Protein AF-B7FJ91-F1 (afdb_monomer)

Structure (mmCIF, N/CA/C/O backbone):
data_AF-B7FJ91-F1
#
_entry.id   AF-B7FJ91-F1
#
loop_
_atom_site.group_PDB
_atom_site.id
_atom_site.type_symbol
_atom_site.label_atom_id
_atom_site.label_alt_id
_atom_site.label_comp_id
_atom_site.label_asym_id
_atom_site.label_entity_id
_atom_site.label_seq_id
_atom_site.pdbx_PDB_ins_code
_atom_site.Cartn_x
_atom_site.Cartn_y
_atom_site.Cartn_z
_atom_site.occupancy
_atom_site.B_iso_or_equiv
_atom_site.auth_seq_id
_atom_site.auth_comp_id
_atom_site.auth_asym_id
_atom_site.auth_atom_id
_atom_site.pdbx_PDB_model_num
ATOM 1 N N . MET A 1 1 ? 46.794 -15.602 61.128 1.00 41.81 1 MET A N 1
ATOM 2 C CA . MET A 1 1 ? 45.875 -14.701 60.394 1.00 41.81 1 MET A CA 1
ATOM 3 C C . MET A 1 1 ? 44.575 -15.473 60.217 1.00 41.81 1 MET A C 1
ATOM 5 O O . MET A 1 1 ? 44.528 -16.383 59.413 1.00 41.81 1 MET A O 1
ATOM 9 N N . GLY A 1 2 ? 43.680 -15.432 61.199 1.00 47.12 2 GLY A N 1
ATOM 10 C CA . GLY A 1 2 ? 42.507 -14.558 61.160 1.00 47.12 2 GLY A CA 1
ATOM 11 C C . GLY A 1 2 ? 41.244 -15.425 61.164 1.00 47.12 2 GLY A C 1
ATOM 12 O O . GLY A 1 2 ? 40.603 -15.586 60.135 1.00 47.12 2 GLY A O 1
ATOM 13 N N . SER A 1 3 ? 40.942 -16.050 62.305 1.00 46.59 3 SER A N 1
ATOM 14 C CA . SER A 1 3 ? 39.657 -16.702 62.551 1.00 46.59 3 SER A CA 1
ATOM 15 C C . SER A 1 3 ? 38.610 -15.627 62.840 1.00 46.59 3 SER A C 1
ATOM 17 O O . SER A 1 3 ? 38.807 -14.779 63.708 1.00 46.59 3 SER A O 1
ATOM 19 N N . VAL A 1 4 ? 37.487 -15.658 62.125 1.00 43.38 4 VAL A N 1
ATOM 20 C CA . VAL A 1 4 ? 36.312 -14.852 62.469 1.00 43.38 4 VAL A CA 1
ATOM 21 C C . VAL A 1 4 ? 35.193 -15.816 62.821 1.00 43.38 4 VAL A C 1
ATOM 23 O O . VAL A 1 4 ? 34.590 -16.459 61.968 1.00 43.38 4 VAL A O 1
ATOM 26 N N . SER A 1 5 ? 34.988 -15.947 64.126 1.00 43.44 5 SER A N 1
ATOM 27 C CA . SER A 1 5 ? 33.892 -16.684 64.733 1.00 43.44 5 SER A CA 1
ATOM 28 C C . SER A 1 5 ? 32.632 -15.827 64.624 1.00 43.44 5 SER A C 1
ATOM 30 O O . SER A 1 5 ? 32.516 -14.804 65.302 1.00 43.44 5 SER A O 1
ATOM 32 N N . LEU A 1 6 ? 31.699 -16.200 63.745 1.00 44.06 6 LEU A N 1
ATOM 33 C CA . LEU A 1 6 ? 30.363 -15.613 63.755 1.00 44.06 6 LEU A CA 1
ATOM 34 C C . LEU A 1 6 ? 29.575 -16.264 64.889 1.00 44.06 6 LEU A C 1
ATOM 36 O O . LEU A 1 6 ? 29.125 -17.403 64.806 1.00 44.06 6 LEU A O 1
ATOM 40 N N . LYS A 1 7 ? 29.458 -15.513 65.981 1.00 45.38 7 LYS A N 1
ATOM 41 C CA . LYS A 1 7 ? 28.633 -15.821 67.143 1.00 45.38 7 LYS A CA 1
ATOM 42 C C . LYS A 1 7 ? 27.164 -15.743 66.717 1.00 45.38 7 LYS A C 1
ATOM 44 O O . LYS A 1 7 ? 26.584 -14.660 66.695 1.00 45.38 7 LYS A O 1
ATOM 49 N N . ILE A 1 8 ? 26.579 -16.880 66.337 1.00 47.59 8 ILE A N 1
ATOM 50 C CA . ILE A 1 8 ? 25.126 -17.021 66.206 1.00 47.59 8 ILE A CA 1
ATOM 51 C C . ILE A 1 8 ? 24.562 -16.809 67.613 1.00 47.59 8 ILE A C 1
ATOM 53 O O . ILE A 1 8 ? 24.818 -17.592 68.524 1.00 47.59 8 ILE A O 1
ATOM 57 N N . GLY A 1 9 ? 23.884 -15.682 67.810 1.00 44.25 9 GLY A N 1
ATOM 58 C CA . GLY A 1 9 ? 23.176 -15.397 69.046 1.00 44.25 9 GLY A CA 1
ATOM 59 C C . GLY A 1 9 ? 21.965 -16.312 69.17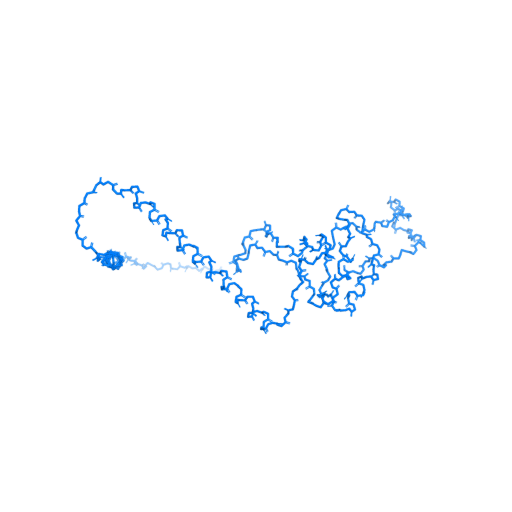2 1.00 44.25 9 GLY A C 1
ATOM 60 O O . GLY A 1 9 ? 21.097 -16.314 68.299 1.00 44.25 9 GLY A O 1
ATOM 61 N N . ASP A 1 10 ? 21.903 -17.042 70.282 1.00 54.84 10 ASP A N 1
ATOM 62 C CA . ASP A 1 10 ? 20.697 -17.682 70.796 1.00 54.84 10 ASP A CA 1
ATOM 63 C C . ASP A 1 10 ? 19.643 -16.614 71.120 1.00 54.84 10 ASP A C 1
ATOM 65 O O . ASP A 1 10 ? 19.533 -16.105 72.235 1.00 54.84 10 ASP A O 1
ATOM 69 N N . GLY A 1 11 ? 18.876 -16.238 70.101 1.00 48.31 11 GLY A N 1
ATOM 70 C CA . GLY A 1 11 ? 17.682 -15.415 70.204 1.00 48.31 11 GLY A CA 1
ATOM 71 C C . GLY A 1 11 ? 16.471 -16.260 69.850 1.00 48.31 11 GLY A C 1
ATOM 72 O O . GLY A 1 11 ? 16.105 -16.391 68.685 1.00 48.31 11 GLY A O 1
ATOM 73 N N . THR A 1 12 ? 15.842 -16.848 70.861 1.00 53.34 12 THR A N 1
ATOM 74 C CA . THR A 1 12 ? 14.577 -17.579 70.764 1.00 53.34 12 THR A CA 1
ATOM 75 C C . THR A 1 12 ? 13.432 -16.639 70.370 1.00 53.34 12 THR A C 1
ATOM 77 O O . THR A 1 12 ? 12.613 -16.230 71.190 1.00 53.34 12 THR A O 1
ATOM 80 N N . ALA A 1 13 ? 13.313 -16.315 69.083 1.00 43.50 13 ALA A N 1
ATOM 81 C CA . ALA A 1 13 ? 12.110 -15.696 68.545 1.00 43.50 13 ALA A CA 1
ATOM 82 C C . ALA A 1 13 ? 11.038 -16.779 68.343 1.00 43.50 13 ALA A C 1
ATOM 84 O O . ALA A 1 13 ? 10.858 -17.334 67.260 1.00 43.50 13 ALA A O 1
ATOM 85 N N . ARG A 1 14 ? 10.312 -17.102 69.422 1.00 48.12 14 ARG A N 1
ATOM 86 C CA . ARG A 1 14 ? 9.029 -17.809 69.323 1.00 48.12 14 ARG A CA 1
ATOM 87 C C . ARG A 1 14 ? 8.093 -16.972 68.452 1.00 48.12 14 ARG A C 1
ATOM 89 O O . ARG A 1 14 ? 7.525 -15.988 68.923 1.00 48.12 14 ARG A O 1
ATOM 96 N N . PHE A 1 15 ? 7.875 -17.396 67.212 1.00 43.41 15 PHE A N 1
ATOM 97 C CA . PHE A 1 15 ? 6.746 -16.926 66.419 1.00 43.41 15 PHE A CA 1
ATOM 98 C C . PHE A 1 15 ? 5.452 -17.356 67.119 1.00 43.41 15 PHE A C 1
ATOM 100 O O . PHE A 1 15 ? 5.011 -18.502 67.026 1.00 43.41 15 PHE A O 1
ATOM 107 N N . LYS A 1 16 ? 4.839 -16.432 67.868 1.00 49.59 16 LYS A N 1
ATOM 108 C CA . LYS A 1 16 ? 3.452 -16.583 68.306 1.00 49.59 16 LYS A CA 1
ATOM 109 C C . LYS A 1 16 ? 2.576 -16.597 67.054 1.00 49.59 16 LYS A C 1
ATOM 111 O O . LYS A 1 16 ? 2.566 -15.641 66.285 1.00 49.59 16 LYS A O 1
A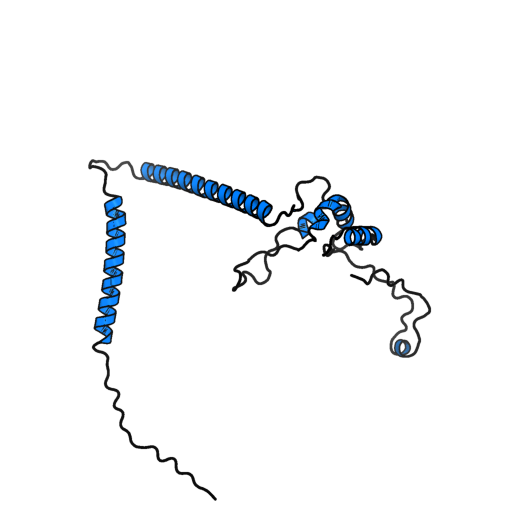TOM 116 N N . ARG A 1 17 ? 1.834 -17.690 66.868 1.00 50.25 17 ARG A N 1
ATOM 117 C CA . ARG A 1 17 ? 0.764 -17.831 65.873 1.00 50.25 17 ARG A CA 1
ATOM 118 C C . ARG A 1 17 ? -0.248 -16.694 66.058 1.00 50.25 17 ARG A C 1
ATOM 120 O O . ARG A 1 17 ? -1.093 -16.749 66.946 1.00 50.25 17 ARG A O 1
ATOM 127 N N . ALA A 1 18 ? -0.187 -15.675 65.210 1.00 51.59 18 ALA A N 1
ATOM 128 C CA . ALA A 1 18 ? -1.248 -14.684 65.069 1.00 51.59 18 ALA A CA 1
ATOM 129 C C . ALA A 1 18 ? -2.318 -15.217 64.098 1.00 51.59 18 ALA A C 1
ATOM 131 O O . ALA A 1 18 ? -2.542 -14.656 63.034 1.00 51.59 18 ALA A O 1
ATOM 132 N N . THR A 1 19 ? -2.953 -16.349 64.418 1.00 55.03 19 THR A N 1
ATOM 133 C CA . THR A 1 19 ? -3.933 -16.997 63.518 1.00 55.03 19 THR A CA 1
ATOM 134 C C . THR A 1 19 ? -5.382 -16.862 63.975 1.00 55.03 19 THR A C 1
ATOM 136 O O . THR A 1 19 ? -6.250 -17.505 63.401 1.00 55.03 19 THR A O 1
ATOM 139 N N . LEU A 1 20 ? -5.672 -16.028 64.980 1.00 52.62 20 LEU A N 1
ATOM 140 C CA . LEU A 1 20 ? -7.044 -15.852 65.481 1.00 52.62 20 LEU A CA 1
ATOM 141 C C . LEU A 1 20 ? -7.693 -14.511 65.103 1.00 52.62 20 LEU A C 1
ATOM 143 O O . LEU A 1 20 ? -8.909 -14.403 65.178 1.00 52.62 20 LEU A O 1
ATOM 147 N N . CYS A 1 21 ? -6.925 -13.520 64.630 1.00 53.31 21 CYS A N 1
ATOM 148 C CA . CYS A 1 21 ? -7.488 -12.249 64.141 1.00 53.31 21 CYS A CA 1
ATOM 149 C C . CYS A 1 21 ? -7.638 -12.213 62.604 1.00 53.31 21 CYS A C 1
ATOM 151 O O . CYS A 1 21 ? -8.472 -11.493 62.070 1.00 53.31 21 CYS A O 1
ATOM 153 N N . SER A 1 22 ? -6.876 -13.041 61.876 1.00 57.81 22 SER A N 1
ATOM 154 C CA . SER A 1 22 ? -6.932 -13.104 60.405 1.00 57.81 22 SER A CA 1
ATOM 155 C C . SER A 1 22 ? -8.190 -13.812 59.881 1.00 57.81 22 SER A C 1
ATOM 157 O O . SER A 1 22 ? -8.722 -13.423 58.844 1.00 57.81 22 SER A O 1
ATOM 159 N N . SER A 1 23 ? -8.719 -14.802 60.611 1.00 63.91 23 SER A N 1
ATOM 160 C CA . SER A 1 23 ? -9.947 -15.503 60.213 1.00 63.91 23 SER A CA 1
ATOM 161 C C . SER A 1 23 ? -11.179 -14.604 60.311 1.00 63.91 23 SER A C 1
ATOM 163 O O . SER A 1 23 ? -11.986 -14.598 59.390 1.00 63.91 23 SER A O 1
ATOM 165 N N . ALA A 1 24 ? -11.300 -13.801 61.372 1.00 74.31 24 ALA A N 1
ATOM 166 C CA . ALA A 1 24 ? -12.418 -12.876 61.554 1.00 74.31 24 ALA A CA 1
ATOM 167 C C . ALA A 1 24 ? -12.463 -11.807 60.450 1.00 74.31 24 ALA A C 1
ATOM 169 O O . ALA A 1 24 ? -13.530 -11.526 59.909 1.00 74.31 24 ALA A O 1
ATOM 170 N N . VAL A 1 25 ? -11.303 -11.271 60.057 1.00 80.44 25 VAL A N 1
ATOM 171 C CA . VAL A 1 25 ? -11.199 -10.306 58.950 1.00 80.44 25 VAL A CA 1
ATOM 172 C C . VAL A 1 25 ? -11.550 -10.960 57.610 1.00 80.44 25 VAL A C 1
ATOM 174 O O . VAL A 1 25 ? -12.289 -10.374 56.822 1.00 80.44 25 VAL A O 1
ATOM 177 N N . ASN A 1 26 ? -11.105 -12.196 57.367 1.00 74.94 26 ASN A N 1
ATOM 178 C CA . ASN A 1 26 ? -11.468 -12.936 56.155 1.00 74.94 26 ASN A CA 1
ATOM 179 C C . ASN A 1 26 ? -12.967 -13.277 56.102 1.00 74.94 26 ASN A C 1
ATOM 181 O O . ASN A 1 26 ? -13.578 -13.170 55.042 1.00 74.94 26 ASN A O 1
ATOM 185 N N . ILE A 1 27 ? -13.580 -13.638 57.233 1.00 87.06 27 ILE A N 1
ATOM 186 C CA . ILE A 1 27 ? -15.026 -13.893 57.330 1.00 87.06 27 ILE A CA 1
ATOM 187 C C . ILE A 1 27 ? -15.814 -12.605 57.069 1.00 87.06 27 ILE A C 1
ATOM 189 O O . ILE A 1 27 ? -16.794 -12.633 56.328 1.00 87.06 27 ILE A O 1
ATOM 193 N N . LEU A 1 28 ? -15.367 -11.472 57.618 1.00 87.06 28 LEU A N 1
ATOM 194 C CA . LEU A 1 28 ? -15.988 -10.168 57.387 1.00 87.06 28 LEU A CA 1
ATOM 195 C C . LEU A 1 28 ? -15.894 -9.767 55.910 1.00 87.06 28 LEU A C 1
ATOM 197 O O . LEU A 1 28 ? -16.886 -9.340 55.328 1.00 87.06 28 LEU A O 1
ATOM 201 N N . MET A 1 29 ? -14.742 -9.992 55.273 1.00 89.19 29 MET A N 1
ATOM 202 C CA . MET A 1 29 ? -14.558 -9.737 53.844 1.00 89.19 29 MET A CA 1
ATOM 203 C C . MET A 1 29 ? -15.501 -10.593 52.982 1.00 89.19 29 MET A C 1
ATOM 205 O O . MET A 1 29 ? -16.181 -10.058 52.106 1.00 89.19 29 MET A O 1
ATOM 209 N N . ILE A 1 30 ? -15.622 -11.892 53.273 1.00 91.00 30 ILE A N 1
ATOM 210 C CA . ILE A 1 30 ? -16.562 -12.788 52.580 1.00 91.00 30 ILE A CA 1
ATOM 211 C C . ILE A 1 30 ? -18.011 -12.334 52.800 1.00 91.00 30 ILE A C 1
ATOM 213 O O . ILE A 1 30 ? -18.787 -12.283 51.848 1.00 91.00 30 ILE A O 1
ATOM 217 N N . PHE A 1 31 ? -18.380 -11.948 54.022 1.00 94.31 31 PHE A N 1
ATOM 218 C CA . PHE A 1 31 ? -19.723 -11.461 54.331 1.00 94.31 31 PHE A CA 1
ATOM 219 C C . PHE A 1 31 ? -20.051 -10.163 53.577 1.00 94.31 31 PHE A C 1
ATOM 221 O O . PHE A 1 31 ? -21.148 -10.032 53.035 1.00 94.31 31 PHE A O 1
ATOM 228 N N . CYS A 1 32 ? -19.101 -9.233 53.452 1.00 91.38 32 CYS A N 1
ATOM 229 C CA . CYS A 1 32 ? -19.266 -8.021 52.645 1.00 91.38 32 CYS A CA 1
ATOM 230 C C . CYS A 1 32 ? -19.471 -8.341 51.157 1.00 91.38 32 CYS A C 1
ATOM 232 O O . CYS A 1 32 ? -20.343 -7.754 50.519 1.00 91.38 32 CYS A O 1
ATOM 234 N N . VAL A 1 33 ? -18.721 -9.297 50.600 1.00 94.00 33 VAL A N 1
ATOM 235 C CA . VAL A 1 33 ? -18.888 -9.725 49.199 1.00 94.00 33 VAL A CA 1
ATOM 236 C C . VAL A 1 33 ? -20.241 -10.406 48.984 1.00 94.00 33 VAL A C 1
ATOM 238 O O . VAL A 1 33 ? -20.937 -10.104 48.018 1.00 94.00 33 VAL A O 1
ATOM 241 N N . ILE A 1 34 ? -20.659 -11.285 49.898 1.00 94.75 34 ILE A N 1
ATOM 242 C CA . ILE A 1 34 ? -21.955 -11.968 49.804 1.00 94.75 34 ILE A CA 1
ATOM 243 C C . ILE A 1 34 ? -23.096 -10.961 49.908 1.00 94.75 34 ILE A C 1
ATOM 245 O O . ILE A 1 34 ? -23.998 -10.994 49.081 1.00 94.75 34 ILE A O 1
ATOM 249 N N . THR A 1 35 ? -23.056 -10.046 50.877 1.00 93.62 35 THR A N 1
ATOM 250 C CA . THR A 1 35 ? -24.123 -9.051 51.080 1.00 93.62 35 THR A CA 1
ATOM 251 C C . THR A 1 35 ? -24.219 -8.047 49.935 1.00 93.62 35 THR A C 1
ATOM 253 O O . THR A 1 35 ? -25.328 -7.740 49.507 1.00 93.62 35 THR A O 1
ATOM 256 N N . THR A 1 36 ? -23.097 -7.587 49.375 1.00 94.00 36 THR A N 1
ATOM 257 C CA . THR A 1 36 ? -23.102 -6.721 48.181 1.00 94.00 36 THR A CA 1
ATOM 258 C C . THR A 1 36 ? -23.621 -7.447 46.940 1.00 94.00 36 THR A C 1
ATOM 260 O O . THR A 1 36 ? -24.403 -6.870 46.187 1.00 94.00 36 THR A O 1
ATOM 263 N N . ASN A 1 37 ? -23.272 -8.722 46.751 1.00 90.12 37 ASN A N 1
ATOM 264 C CA . ASN A 1 37 ? -23.791 -9.533 45.648 1.00 90.12 37 ASN A CA 1
ATOM 265 C C . ASN A 1 37 ? -25.294 -9.837 45.817 1.00 90.12 37 ASN A C 1
ATOM 267 O O . ASN A 1 37 ? -26.064 -9.664 44.877 1.00 90.12 37 ASN A O 1
ATOM 271 N N . LEU A 1 38 ? -25.742 -10.177 47.033 1.00 92.56 38 LEU A N 1
ATOM 272 C CA . LEU A 1 38 ? -27.163 -10.367 47.354 1.00 92.56 38 LEU A CA 1
ATOM 273 C C . LEU A 1 38 ? -27.965 -9.080 47.166 1.00 92.56 38 LEU A C 1
ATOM 275 O O . LEU A 1 38 ? -29.080 -9.132 46.660 1.00 92.56 38 LEU A O 1
ATOM 279 N N . PHE A 1 39 ? -27.404 -7.932 47.546 1.00 91.06 39 PHE A N 1
ATOM 280 C CA . PHE A 1 39 ? -28.035 -6.633 47.337 1.00 91.06 39 PHE A CA 1
ATOM 281 C C . PHE A 1 39 ? -28.126 -6.284 45.849 1.00 91.06 39 PHE A C 1
ATOM 283 O O . PHE A 1 39 ? -29.171 -5.822 45.402 1.00 91.06 39 PHE A O 1
ATOM 290 N N . ALA A 1 40 ? -27.084 -6.566 45.061 1.00 87.75 40 ALA A N 1
ATOM 291 C CA . ALA A 1 40 ? -27.129 -6.416 43.610 1.00 87.75 40 ALA A CA 1
ATOM 292 C C . ALA A 1 40 ? -28.204 -7.326 42.993 1.00 87.75 40 ALA A C 1
ATOM 294 O O . ALA A 1 40 ? -29.046 -6.856 42.233 1.00 87.75 40 ALA A O 1
ATOM 295 N N . LEU A 1 41 ? -28.244 -8.605 43.379 1.00 81.62 41 LEU A N 1
ATOM 296 C CA . LEU A 1 41 ? -29.262 -9.558 42.933 1.00 81.62 41 LEU A CA 1
ATOM 297 C C . LEU A 1 41 ? -30.671 -9.107 43.350 1.00 81.62 41 LEU A C 1
ATOM 299 O O . LEU A 1 41 ? -31.593 -9.165 42.537 1.00 81.62 41 LEU A O 1
ATOM 303 N N . TYR A 1 42 ? -30.834 -8.577 44.567 1.00 86.50 42 TYR A N 1
ATOM 304 C CA . TYR A 1 42 ? -32.090 -7.989 45.027 1.00 86.50 42 TYR A CA 1
ATOM 305 C C . TYR A 1 42 ? -32.474 -6.749 44.213 1.00 86.50 42 TYR A C 1
ATOM 307 O O . TYR A 1 42 ? -33.628 -6.612 43.827 1.00 86.50 42 TYR A O 1
ATOM 315 N N . ALA A 1 43 ? -31.539 -5.858 43.889 1.00 79.19 43 ALA A N 1
ATOM 316 C CA . ALA A 1 43 ? -31.803 -4.687 43.054 1.00 79.19 43 ALA A CA 1
ATOM 317 C C . ALA A 1 43 ? -32.217 -5.088 41.625 1.00 79.19 43 ALA A C 1
ATOM 319 O O . ALA A 1 43 ? -33.180 -4.543 41.088 1.00 79.19 43 ALA A O 1
ATOM 320 N N . PHE A 1 44 ? -31.566 -6.094 41.032 1.00 73.88 44 PHE A N 1
ATOM 321 C CA . PHE A 1 44 ? -31.925 -6.604 39.706 1.00 73.88 44 PHE A CA 1
ATOM 322 C C . PHE A 1 44 ? -33.259 -7.369 39.698 1.00 73.88 44 PHE A C 1
ATOM 324 O O . PHE A 1 44 ? -34.042 -7.214 38.763 1.00 73.88 44 PHE A O 1
ATOM 331 N N . THR A 1 45 ? -33.568 -8.141 40.745 1.00 70.00 45 THR A N 1
ATOM 332 C CA . THR A 1 45 ? -34.829 -8.904 40.833 1.00 70.00 45 THR A CA 1
ATOM 333 C C . THR A 1 45 ? -36.018 -8.039 41.276 1.00 70.00 45 THR A C 1
ATOM 335 O O . THR A 1 45 ? -37.120 -8.182 40.754 1.00 70.00 45 THR A O 1
ATOM 338 N N . SER A 1 46 ? -35.810 -7.060 42.165 1.00 59.50 46 SER A N 1
ATOM 339 C CA . SER A 1 46 ? -36.855 -6.112 42.585 1.00 59.50 46 SER A CA 1
ATOM 340 C C . SER A 1 46 ? -37.199 -5.108 41.484 1.00 59.50 46 SER A C 1
ATOM 342 O O . SER A 1 46 ? -38.364 -4.741 41.353 1.00 59.50 46 SER A O 1
ATOM 344 N N . SER A 1 47 ? -36.236 -4.754 40.624 1.00 50.91 47 SER A N 1
ATOM 345 C CA . SER A 1 47 ? -36.501 -4.008 39.386 1.00 50.91 47 SER A CA 1
ATOM 346 C C . SER A 1 47 ? -37.266 -4.850 38.346 1.00 50.91 47 SER A C 1
ATOM 348 O O . SER A 1 47 ? -38.002 -4.307 37.526 1.00 50.91 47 SER A O 1
ATOM 350 N N . SER A 1 48 ? -37.175 -6.186 38.419 1.00 48.50 48 SER A N 1
ATOM 351 C CA . SER A 1 48 ? -37.961 -7.118 37.593 1.00 48.50 48 SER A CA 1
ATOM 352 C C . SER A 1 48 ? -39.370 -7.391 38.155 1.00 48.50 48 SER A C 1
ATOM 354 O O . SER A 1 48 ? -40.275 -7.758 37.408 1.00 48.50 48 SER A O 1
ATOM 356 N N . SER A 1 49 ? -39.612 -7.138 39.447 1.00 42.25 49 SER A N 1
ATOM 357 C CA . SER A 1 49 ? -40.897 -7.386 40.117 1.00 42.25 49 SER A CA 1
ATOM 358 C C . SER A 1 49 ? -41.825 -6.163 40.130 1.00 42.25 49 SER A C 1
ATOM 360 O O . SER A 1 49 ? -42.348 -5.748 41.165 1.00 42.25 49 SER A O 1
ATOM 362 N N . LYS A 1 50 ? -42.107 -5.616 38.950 1.00 48.75 50 LYS A N 1
ATOM 363 C CA . LYS A 1 50 ? -43.395 -4.972 38.677 1.00 48.75 50 LYS A CA 1
ATOM 364 C C . LYS A 1 50 ? -43.963 -5.656 37.448 1.00 48.75 50 LYS A C 1
ATOM 366 O O . LYS A 1 50 ? -43.601 -5.291 36.341 1.00 48.75 50 LYS A O 1
ATOM 371 N N . ASN A 1 51 ? -44.786 -6.683 37.665 1.00 43.03 51 ASN A N 1
ATOM 372 C CA . ASN A 1 51 ? -46.083 -6.842 37.004 1.00 43.03 51 ASN A CA 1
ATOM 373 C C . ASN A 1 51 ? -46.847 -8.042 37.585 1.00 43.03 51 ASN A C 1
ATOM 375 O O . ASN A 1 51 ? -46.449 -9.193 37.453 1.00 43.03 51 ASN A O 1
ATOM 379 N N . HIS A 1 52 ? -47.926 -7.678 38.277 1.00 42.09 52 HIS A N 1
ATOM 380 C CA . HIS A 1 52 ? -49.221 -8.335 38.440 1.00 42.09 52 HIS A CA 1
ATOM 381 C C . HIS A 1 52 ? -49.351 -9.850 38.166 1.00 42.09 52 HIS A C 1
ATOM 383 O O . HIS A 1 52 ? -49.080 -10.366 37.086 1.00 42.09 52 HIS A O 1
ATOM 389 N N . THR A 1 53 ? -49.920 -10.529 39.159 1.00 38.75 53 THR A N 1
ATOM 390 C CA . THR A 1 53 ? -50.461 -11.893 39.145 1.00 38.75 53 THR A CA 1
ATOM 391 C C . THR A 1 53 ? -51.450 -12.146 37.993 1.00 38.75 53 THR A C 1
ATOM 393 O O . THR A 1 53 ? -52.352 -11.337 37.782 1.00 38.75 53 THR A O 1
ATOM 396 N N . THR A 1 54 ? -51.328 -13.276 37.270 1.00 33.84 54 THR A N 1
ATOM 397 C CA . THR A 1 54 ? -52.296 -14.415 37.203 1.00 33.84 54 THR A CA 1
ATOM 398 C C . THR A 1 54 ? -52.067 -15.384 36.006 1.00 33.84 54 THR A C 1
ATOM 400 O O . THR A 1 54 ? -52.083 -14.985 34.851 1.00 33.84 54 THR A O 1
ATOM 403 N N . THR A 1 55 ? -51.852 -16.665 36.366 1.00 38.34 55 THR A N 1
ATOM 404 C CA . THR A 1 55 ? -52.256 -17.975 35.767 1.00 38.34 55 THR A CA 1
ATOM 405 C C . THR A 1 55 ? -51.878 -18.476 34.341 1.00 38.34 55 THR A C 1
ATOM 407 O O . THR A 1 55 ? -52.033 -17.815 33.324 1.00 38.34 55 THR A O 1
ATOM 410 N N . ASN A 1 56 ? -51.529 -19.784 34.324 1.00 34.09 56 ASN A N 1
ATOM 411 C CA . ASN A 1 56 ? -51.609 -20.826 33.268 1.00 34.09 56 ASN A CA 1
ATOM 412 C C . ASN A 1 56 ? -50.464 -21.070 32.241 1.00 34.09 56 ASN A C 1
ATOM 414 O O . ASN A 1 56 ? -50.485 -20.644 31.090 1.00 34.09 56 ASN A O 1
ATOM 418 N N . THR A 1 57 ?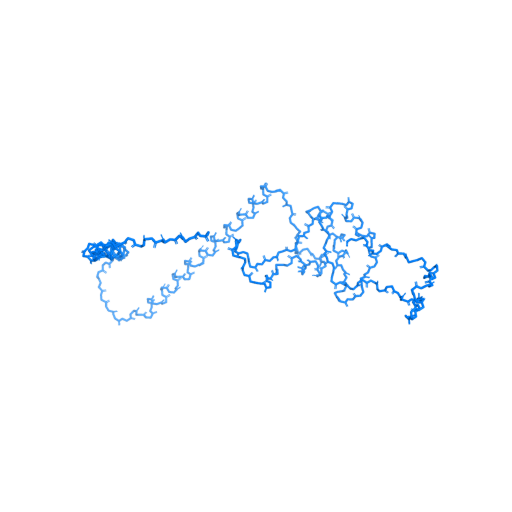 -49.473 -21.858 32.685 1.00 42.09 57 THR A N 1
ATOM 419 C CA . THR A 1 57 ? -48.957 -23.159 32.160 1.00 42.09 57 THR A CA 1
ATOM 420 C C . THR A 1 57 ? -49.076 -23.614 30.684 1.00 42.09 57 THR A C 1
ATOM 422 O O . THR A 1 57 ? -48.980 -24.809 30.447 1.00 42.09 57 THR A O 1
ATOM 425 N N . ASN A 1 58 ? -49.135 -22.737 29.672 1.00 42.88 58 ASN A N 1
ATOM 426 C CA . ASN A 1 58 ? -48.874 -23.119 28.256 1.00 42.88 58 ASN A CA 1
ATOM 427 C C . ASN A 1 58 ? -47.847 -22.211 27.528 1.00 42.88 58 ASN A C 1
ATOM 429 O O . ASN A 1 58 ? -47.659 -22.308 26.318 1.00 42.88 58 ASN A O 1
ATOM 433 N N . ASN A 1 59 ? -47.145 -21.334 28.256 1.00 43.69 59 ASN A N 1
ATOM 434 C CA . ASN A 1 59 ? -46.409 -20.194 27.683 1.00 43.69 59 ASN A CA 1
ATOM 435 C C . ASN A 1 59 ? -44.873 -20.338 27.601 1.00 43.69 59 ASN A C 1
ATOM 437 O O . ASN A 1 59 ? -44.190 -19.354 27.316 1.00 43.69 59 ASN A O 1
ATOM 441 N N . SER A 1 60 ? -44.281 -21.513 27.843 1.00 45.97 60 SER A N 1
ATOM 442 C CA . SER A 1 60 ? -42.809 -21.645 27.866 1.00 45.97 60 SER A CA 1
ATOM 443 C C . SER A 1 60 ? -42.157 -21.443 26.488 1.00 45.97 60 SER A C 1
ATOM 445 O O . SER A 1 60 ? -41.165 -20.723 26.389 1.00 45.97 60 SER A O 1
ATOM 447 N N . ASN A 1 61 ? -42.748 -21.972 25.409 1.00 41.94 61 ASN A N 1
ATOM 448 C CA . ASN A 1 61 ? -42.208 -21.811 24.047 1.00 41.94 61 ASN A CA 1
ATOM 449 C C . ASN A 1 61 ? -42.424 -20.405 23.458 1.00 41.94 61 ASN A C 1
ATOM 451 O O . ASN A 1 61 ? -41.587 -19.912 22.704 1.00 41.94 61 ASN A O 1
ATOM 455 N N . LEU A 1 62 ? -43.515 -19.727 23.825 1.00 46.41 62 LEU A N 1
ATOM 456 C CA . LEU A 1 62 ? -43.841 -18.392 23.308 1.00 46.41 62 LEU A CA 1
ATOM 457 C C . LEU A 1 62 ? -43.052 -17.289 24.032 1.00 46.41 62 LEU A C 1
ATOM 459 O O . LEU A 1 62 ? -42.666 -16.296 23.415 1.00 46.41 62 LEU A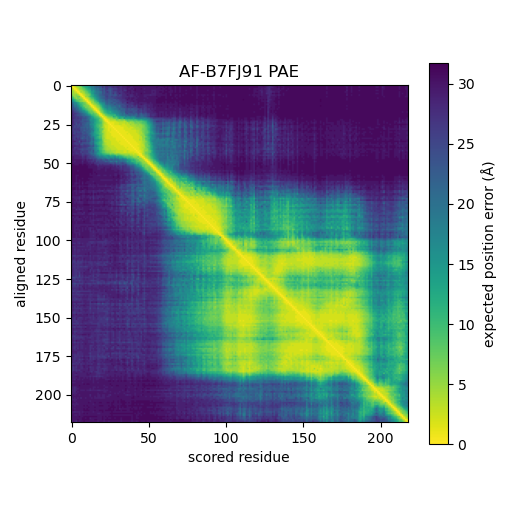 O 1
ATOM 463 N N . ASN A 1 63 ? -42.737 -17.499 25.315 1.00 48.12 63 ASN A N 1
ATOM 464 C CA . ASN A 1 63 ? -41.825 -16.636 26.065 1.00 48.12 63 ASN A CA 1
ATOM 465 C C . ASN A 1 63 ? -40.376 -16.784 25.590 1.00 48.12 63 ASN A C 1
ATOM 467 O O . ASN A 1 63 ? -39.698 -15.775 25.453 1.00 48.12 63 ASN A O 1
ATOM 471 N N . LEU A 1 64 ? -39.911 -17.994 25.253 1.00 49.19 64 LEU A N 1
ATOM 472 C CA . LEU A 1 64 ? -38.583 -18.176 24.656 1.00 49.19 64 LEU A CA 1
ATOM 473 C C . LEU A 1 64 ? -3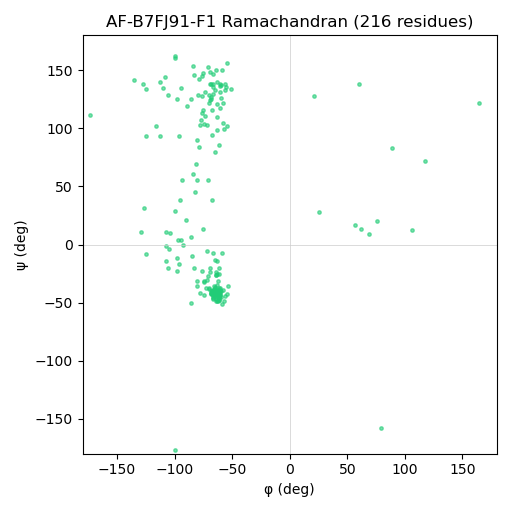8.469 -17.438 23.310 1.00 49.19 64 LEU A C 1
ATOM 475 O O . LEU A 1 64 ? -37.509 -16.704 23.104 1.00 49.19 64 LEU A O 1
ATOM 479 N N . HIS A 1 65 ? -39.472 -17.551 22.432 1.00 45.03 65 HIS A N 1
ATOM 480 C CA . HIS A 1 65 ? -39.500 -16.834 21.151 1.00 45.03 65 HIS A CA 1
ATOM 481 C C . HIS A 1 65 ? -39.586 -15.309 21.298 1.00 45.03 65 HIS A C 1
ATOM 483 O O . HIS A 1 65 ? -38.908 -14.601 20.557 1.00 45.03 65 HIS A O 1
ATOM 489 N N . LYS A 1 66 ? -40.362 -14.792 22.262 1.00 53.97 66 LYS A N 1
ATOM 490 C CA . LYS A 1 66 ? -40.392 -13.353 22.585 1.00 53.97 66 LYS A CA 1
ATOM 491 C C . LYS A 1 66 ? -39.069 -12.861 23.157 1.00 53.97 66 LYS A C 1
ATOM 493 O O . LYS A 1 66 ? -38.618 -11.775 22.814 1.00 53.97 66 LYS A O 1
ATOM 498 N N . ASN A 1 67 ? -38.428 -13.662 24.001 1.00 55.66 67 ASN A N 1
ATOM 499 C CA . ASN A 1 67 ? -37.127 -13.327 24.564 1.00 55.66 67 ASN A CA 1
ATOM 500 C C . ASN A 1 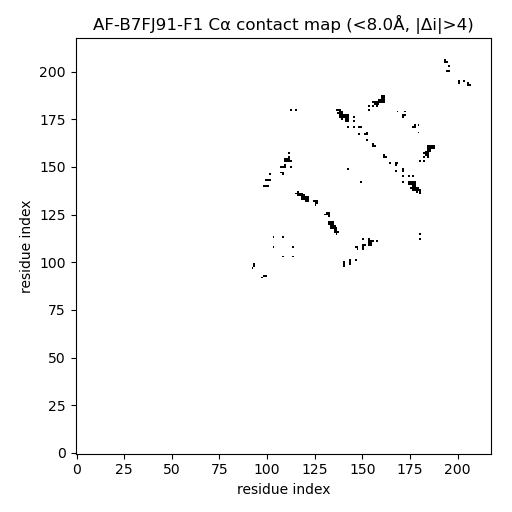67 ? -36.051 -13.336 23.471 1.00 55.66 67 ASN A C 1
ATOM 502 O O . ASN A 1 67 ? -35.235 -12.428 23.422 1.00 55.66 67 ASN A O 1
ATOM 506 N N . ILE A 1 68 ? -36.092 -14.296 22.541 1.00 60.28 68 ILE A N 1
ATOM 507 C CA . ILE A 1 68 ? -35.198 -14.337 21.377 1.00 60.28 68 ILE A CA 1
ATOM 508 C C . ILE A 1 68 ? -35.472 -13.162 20.427 1.00 60.28 68 ILE A C 1
ATOM 510 O O . ILE A 1 68 ? -34.520 -12.560 19.934 1.00 60.28 68 ILE A O 1
ATOM 514 N N . SER A 1 69 ? -36.736 -12.783 20.194 1.00 67.44 69 SER A N 1
ATOM 515 C CA . SER A 1 69 ? -37.063 -11.635 19.337 1.00 67.44 69 SER A CA 1
ATOM 516 C C . SER A 1 69 ? -36.621 -10.309 19.960 1.00 67.44 69 SER A C 1
ATOM 518 O O . SER A 1 69 ? -36.053 -9.478 19.260 1.00 67.44 69 SER A O 1
ATOM 520 N N . LEU A 1 70 ? -36.800 -10.136 21.274 1.00 68.56 70 LEU A N 1
ATOM 521 C CA . LEU A 1 70 ? -36.344 -8.955 22.016 1.00 68.56 70 LEU A CA 1
ATOM 522 C C . LEU A 1 70 ? -34.815 -8.879 22.104 1.00 68.56 70 LEU A C 1
ATOM 524 O O . LEU A 1 70 ? -34.244 -7.805 21.938 1.00 68.56 70 LEU A O 1
ATOM 528 N N . VAL A 1 71 ? -34.136 -10.012 22.313 1.00 76.12 71 VAL A N 1
ATOM 529 C CA . VAL A 1 71 ? -32.667 -10.077 22.287 1.00 76.12 71 VAL A CA 1
ATOM 530 C C . VAL A 1 71 ? -32.144 -9.757 20.886 1.00 76.12 71 VAL A C 1
ATOM 532 O O . VAL A 1 71 ? -31.206 -8.978 20.755 1.00 76.12 71 VAL A O 1
ATOM 535 N N . SER A 1 72 ? -32.767 -10.284 19.829 1.00 76.88 72 SER A N 1
ATOM 536 C CA . SER A 1 72 ? -32.410 -9.955 18.443 1.00 76.88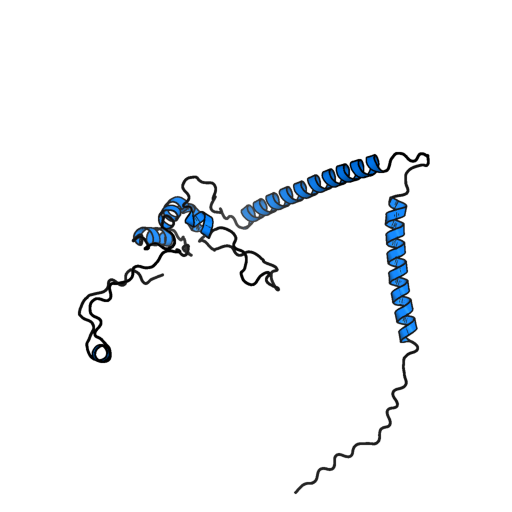 72 SER A CA 1
ATOM 537 C C . SER A 1 72 ? -32.599 -8.466 18.137 1.00 76.88 72 SER A C 1
ATOM 539 O O . SER A 1 72 ? -31.759 -7.862 17.469 1.00 76.88 72 SER A O 1
ATOM 541 N N . GLU A 1 73 ? -33.679 -7.861 18.629 1.00 82.44 73 GLU A N 1
ATOM 542 C CA . GLU A 1 73 ? -33.954 -6.433 18.464 1.00 82.44 73 GLU A CA 1
ATOM 543 C C . GLU A 1 73 ? -32.896 -5.582 19.177 1.00 82.44 73 GLU A C 1
ATOM 545 O O . GLU A 1 73 ? -32.276 -4.717 18.555 1.00 82.44 73 GLU A O 1
ATOM 550 N N . GLN A 1 74 ? -32.588 -5.894 20.437 1.00 82.88 74 GLN A N 1
ATOM 551 C CA . GLN A 1 74 ? -31.547 -5.201 21.196 1.00 82.88 74 GLN A CA 1
ATOM 552 C C . GLN A 1 74 ? -30.158 -5.355 20.566 1.00 82.88 74 GLN A C 1
ATOM 554 O O . GLN A 1 74 ? -29.431 -4.371 20.448 1.00 82.88 74 GLN A O 1
ATOM 559 N N . VAL A 1 75 ? -29.794 -6.552 20.099 1.00 90.06 75 VAL A N 1
ATOM 560 C CA . VAL A 1 75 ? -28.518 -6.781 19.402 1.00 90.06 75 VAL A CA 1
ATOM 561 C C . VAL A 1 75 ? -28.448 -5.970 18.107 1.00 90.06 75 VAL A C 1
ATOM 563 O O . VAL A 1 75 ? -27.405 -5.388 17.816 1.00 90.06 75 VAL A O 1
ATOM 566 N N . SER A 1 76 ? -29.547 -5.856 17.354 1.00 85.00 76 SER A N 1
ATOM 567 C CA . SER A 1 76 ? -29.580 -5.039 16.133 1.00 85.00 76 SER A CA 1
ATOM 568 C C . SER A 1 76 ? -29.392 -3.542 16.414 1.00 85.00 76 SER A C 1
ATOM 570 O O . SER A 1 76 ? -28.680 -2.861 15.674 1.00 85.00 76 SER A O 1
ATOM 572 N N . LEU A 1 77 ? -29.957 -3.039 17.518 1.00 88.25 77 LEU A N 1
ATOM 573 C CA . LEU A 1 77 ? -29.767 -1.660 17.969 1.00 88.25 77 LEU A CA 1
ATOM 574 C C . LEU A 1 77 ? -28.327 -1.415 18.426 1.00 88.25 77 LEU A C 1
ATOM 576 O O . LEU A 1 77 ? -27.738 -0.407 18.048 1.00 88.25 77 LEU A O 1
ATOM 580 N N . ILE A 1 78 ? -27.736 -2.358 19.163 1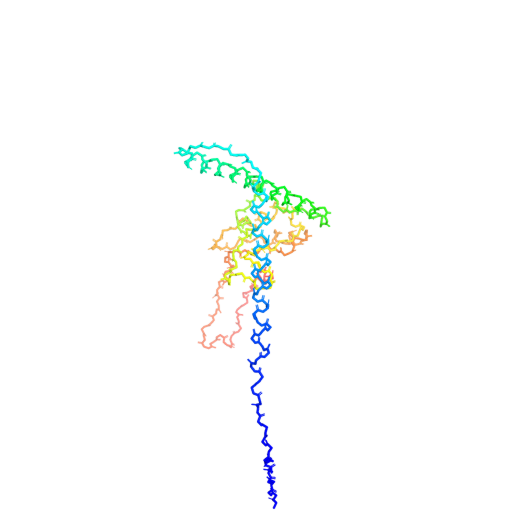.00 91.81 78 ILE A N 1
ATOM 581 C CA . ILE A 1 78 ? -26.333 -2.287 19.585 1.00 91.81 78 ILE A CA 1
ATOM 582 C C . ILE A 1 78 ? -25.408 -2.272 18.365 1.00 91.81 78 ILE A C 1
ATOM 584 O O . ILE A 1 78 ? -24.537 -1.413 18.270 1.00 91.81 78 ILE A O 1
ATOM 588 N N . LEU A 1 79 ? -25.609 -3.174 17.401 1.00 86.81 79 LEU A N 1
ATOM 589 C CA . LEU A 1 79 ? -24.811 -3.211 16.172 1.00 86.81 79 LEU A CA 1
ATOM 590 C C . LEU A 1 79 ? -24.940 -1.914 15.367 1.00 86.81 79 LEU A C 1
ATOM 592 O O . LEU A 1 79 ? -23.944 -1.416 14.846 1.00 86.81 79 LEU A O 1
ATOM 596 N N . ARG A 1 80 ? -26.145 -1.341 15.299 1.00 92.38 80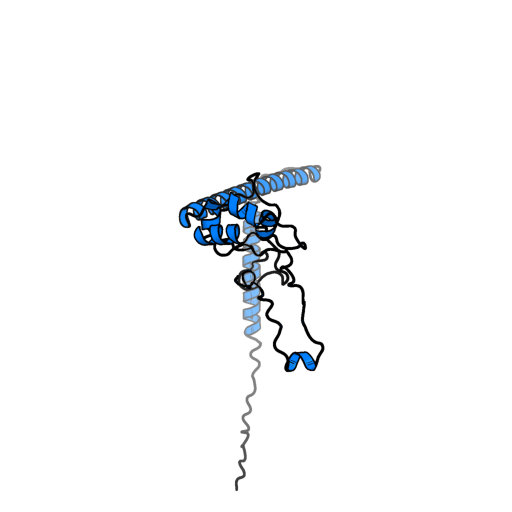 ARG A N 1
ATOM 597 C CA . ARG A 1 80 ? -26.385 -0.055 14.640 1.00 92.38 80 ARG A CA 1
ATOM 598 C C . ARG A 1 80 ? -25.669 1.092 15.350 1.00 92.38 80 ARG A C 1
ATOM 600 O O . ARG A 1 80 ? -25.051 1.912 14.680 1.00 92.38 80 ARG A O 1
ATOM 607 N N . GLU A 1 81 ? -25.726 1.149 16.676 1.00 93.38 81 GLU A N 1
ATOM 608 C CA . GLU A 1 81 ? -25.036 2.175 17.465 1.00 93.38 81 GLU A CA 1
ATOM 609 C C . GLU A 1 81 ? -23.510 2.049 17.344 1.00 93.38 81 GLU A C 1
ATOM 611 O O . GLU A 1 81 ? -22.804 3.053 17.241 1.00 93.38 81 GLU A O 1
ATOM 616 N N . ILE A 1 82 ? -22.996 0.815 17.277 1.00 93.56 82 ILE A N 1
ATOM 617 C CA . ILE A 1 82 ? -21.582 0.539 17.007 1.00 93.56 82 ILE A CA 1
ATOM 618 C C . ILE A 1 82 ? -21.202 1.041 15.611 1.00 93.56 82 ILE A C 1
ATOM 620 O O . ILE A 1 82 ? -20.212 1.757 15.489 1.00 93.56 82 ILE A O 1
ATOM 624 N N . ASP A 1 83 ? -21.976 0.722 14.570 1.00 91.25 83 ASP A N 1
ATOM 625 C CA . ASP A 1 83 ? -21.705 1.184 13.200 1.00 91.25 83 ASP A CA 1
ATOM 626 C C . ASP A 1 83 ? -21.744 2.719 13.098 1.00 91.25 83 ASP A C 1
ATOM 628 O O . ASP A 1 83 ? -20.857 3.337 12.505 1.00 91.25 83 ASP A O 1
ATOM 632 N N . LEU A 1 84 ? -22.719 3.358 13.752 1.00 93.94 84 LEU A N 1
ATOM 633 C CA . LEU A 1 84 ? -22.795 4.817 13.858 1.00 93.94 84 LEU A CA 1
ATOM 634 C C . LEU A 1 84 ? -21.582 5.401 14.589 1.00 93.94 84 LEU A C 1
ATOM 636 O O . LEU A 1 84 ? -20.998 6.380 14.120 1.00 93.94 84 LEU A O 1
ATOM 640 N N . SER A 1 85 ? -21.167 4.792 15.700 1.00 92.56 85 SER A N 1
ATOM 641 C CA . SER A 1 85 ? -19.990 5.224 16.459 1.00 92.56 85 SER A CA 1
ATOM 642 C C . SER A 1 85 ? -18.709 5.085 15.641 1.00 92.56 85 SER A C 1
ATOM 644 O O . SER A 1 85 ? -17.894 6.005 15.626 1.00 92.56 85 SER A O 1
ATOM 646 N N . GLN A 1 86 ? -18.551 3.984 14.902 1.00 89.44 86 GLN A N 1
ATOM 647 C CA . GLN A 1 86 ? -17.412 3.758 14.011 1.00 89.44 86 GLN A CA 1
ATOM 648 C C . GLN A 1 86 ? -17.374 4.785 12.874 1.00 89.44 86 GLN A C 1
ATOM 650 O O . GLN A 1 86 ? -16.333 5.388 12.619 1.00 89.44 86 GLN A O 1
ATOM 655 N N . LYS A 1 87 ? -18.518 5.063 12.233 1.00 88.44 87 LYS A N 1
ATOM 656 C CA . LYS A 1 87 ? -18.627 6.103 11.196 1.00 88.44 87 LYS A CA 1
ATOM 657 C C . LYS A 1 87 ? -18.284 7.487 11.732 1.00 88.44 87 LYS A C 1
ATOM 659 O O . LYS A 1 87 ? -17.545 8.230 11.088 1.00 88.44 87 LYS A O 1
ATOM 664 N N . LYS A 1 88 ? -18.785 7.829 12.921 1.00 91.31 88 LYS A N 1
ATOM 665 C CA . LYS A 1 88 ? -18.489 9.106 13.577 1.00 91.31 88 LYS A CA 1
ATOM 666 C C . LYS A 1 88 ? -17.009 9.218 13.939 1.00 91.31 88 LYS A C 1
ATOM 668 O O . LYS A 1 88 ? -16.434 10.287 13.760 1.00 91.31 88 LYS A O 1
ATOM 673 N N . LEU A 1 89 ? -16.386 8.131 14.397 1.00 85.56 89 LEU A N 1
ATOM 674 C CA . LEU A 1 89 ? -14.952 8.084 14.674 1.00 85.56 89 LEU A CA 1
ATOM 675 C C . LEU A 1 89 ? -14.138 8.314 13.397 1.00 85.56 89 LEU A C 1
ATOM 677 O O . LEU A 1 89 ? -13.295 9.200 13.391 1.00 85.56 89 LEU A O 1
ATOM 681 N N . ALA A 1 90 ? -14.456 7.614 12.305 1.00 80.12 90 ALA A N 1
ATOM 682 C CA . ALA A 1 90 ? -13.793 7.801 11.013 1.00 80.12 90 ALA A CA 1
ATOM 683 C C . ALA A 1 90 ? -13.958 9.233 10.469 1.00 80.12 90 ALA A C 1
ATOM 685 O O . ALA A 1 90 ? -13.024 9.809 9.913 1.00 80.12 90 ALA A O 1
ATOM 686 N N . GLN A 1 91 ? -15.131 9.845 10.663 1.00 84.06 91 GLN A N 1
ATOM 687 C CA . GLN A 1 91 ? -15.367 11.241 10.294 1.00 84.06 91 GLN A CA 1
ATOM 688 C C . GLN A 1 91 ? -14.539 12.209 11.148 1.00 84.06 91 GLN A C 1
ATOM 690 O O . GLN A 1 91 ? -13.930 13.128 10.603 1.00 84.06 91 GLN A O 1
ATOM 695 N N . MET A 1 92 ? -14.513 12.018 12.470 1.00 81.94 92 MET A N 1
ATOM 696 C CA . MET A 1 92 ? -13.701 12.841 13.370 1.00 81.94 92 MET A CA 1
ATOM 697 C C . MET A 1 92 ? -12.214 12.682 13.068 1.00 81.94 92 MET A C 1
ATOM 699 O O . MET A 1 92 ? -11.496 13.671 13.031 1.00 81.94 92 MET A O 1
ATOM 703 N N . GLU A 1 93 ? -11.762 11.463 12.793 1.00 79.44 93 GLU A N 1
ATOM 704 C CA . GLU A 1 93 ? -10.388 11.167 12.406 1.00 79.44 93 GLU A CA 1
ATOM 705 C C . GLU A 1 93 ? -10.015 11.887 11.102 1.00 79.44 93 GLU A C 1
ATOM 707 O O . GLU A 1 93 ? -8.991 12.569 11.048 1.00 79.44 93 GLU A O 1
ATOM 712 N N . LYS A 1 94 ? -10.896 11.851 10.093 1.00 76.62 94 LYS A N 1
ATOM 713 C CA . LYS A 1 94 ? -10.728 12.607 8.844 1.00 76.62 94 LYS A CA 1
ATOM 714 C C . LYS A 1 94 ? -10.650 14.117 9.085 1.00 76.62 94 LYS A C 1
ATOM 716 O O . LYS A 1 94 ? -9.851 14.791 8.443 1.00 76.62 94 LYS A O 1
ATOM 721 N N . GLN A 1 95 ? -11.458 14.660 9.997 1.00 79.00 95 GLN A N 1
ATOM 722 C CA . GLN A 1 95 ? -11.429 16.090 10.328 1.00 79.00 95 GLN A CA 1
ATOM 723 C C . GLN A 1 95 ? -10.193 16.495 11.139 1.00 79.00 95 GLN A C 1
ATOM 725 O O . GLN A 1 95 ? -9.660 17.578 10.920 1.00 79.00 95 GLN A O 1
ATOM 730 N N . LEU A 1 96 ? -9.742 15.643 12.061 1.00 73.81 96 LEU A N 1
ATOM 731 C CA . LEU A 1 96 ? -8.630 15.935 12.963 1.00 73.81 96 LEU A CA 1
ATOM 732 C C . LEU A 1 96 ? -7.273 15.789 12.269 1.00 73.81 96 LEU A C 1
ATOM 734 O O . LEU A 1 96 ? -6.376 16.598 12.483 1.00 73.81 96 LEU A O 1
ATOM 738 N N . LEU A 1 97 ? -7.123 14.747 11.451 1.00 68.12 97 LEU A N 1
ATOM 739 C CA . LEU A 1 97 ? -5.868 14.425 10.779 1.00 68.12 97 LEU A CA 1
ATOM 740 C C . LEU A 1 97 ? -5.828 14.935 9.328 1.00 68.12 97 LEU A C 1
ATOM 742 O O . LEU A 1 97 ? -4.760 14.942 8.724 1.00 68.12 97 LEU A O 1
ATOM 746 N N . GLY A 1 98 ? -6.962 15.372 8.762 1.00 59.53 98 GLY A N 1
ATOM 747 C CA . GLY A 1 98 ? -7.032 16.013 7.443 1.00 59.53 98 GLY A CA 1
ATOM 748 C C . GLY A 1 98 ? -6.582 15.136 6.270 1.00 59.53 98 GLY A C 1
ATOM 749 O O . GLY A 1 98 ? -6.346 15.659 5.184 1.00 59.53 98 GLY A O 1
ATOM 750 N N . TYR A 1 99 ? -6.434 13.825 6.478 1.00 64.94 99 TYR A N 1
ATOM 751 C CA . TYR A 1 99 ? -5.873 12.913 5.487 1.00 64.94 99 TYR A CA 1
ATOM 752 C C . TYR A 1 99 ? -6.971 12.245 4.653 1.00 64.94 99 TYR A C 1
ATOM 754 O O . TYR A 1 99 ? -7.974 11.747 5.168 1.00 64.94 99 TYR A O 1
ATOM 762 N N . GLU A 1 100 ? -6.767 12.205 3.341 1.00 68.56 100 GLU A N 1
ATOM 763 C CA . GLU A 1 100 ? -7.489 11.315 2.431 1.00 68.56 100 GLU A CA 1
ATOM 764 C C . GLU A 1 100 ? -6.803 9.941 2.360 1.00 68.56 100 GLU A C 1
ATOM 766 O O . GLU A 1 100 ? -5.604 9.818 2.104 1.00 68.56 100 GLU A O 1
ATOM 771 N N . SER A 1 101 ? -7.559 8.879 2.630 1.00 74.38 101 SER A N 1
ATOM 772 C CA . SER A 1 101 ? -7.098 7.506 2.430 1.00 74.38 101 SER A CA 1
ATOM 773 C C . SER A 1 101 ? -7.304 7.076 0.975 1.00 74.38 101 SER A C 1
ATOM 775 O O . SER A 1 101 ? -8.183 7.574 0.273 1.00 74.38 101 SER A O 1
ATOM 777 N N . ILE A 1 102 ? -6.487 6.128 0.512 1.00 76.19 102 ILE A N 1
ATOM 778 C CA . ILE A 1 102 ? -6.627 5.557 -0.831 1.00 76.19 102 ILE A CA 1
ATOM 779 C C . ILE A 1 102 ? -7.930 4.748 -0.879 1.00 76.19 102 ILE A C 1
ATOM 781 O O . ILE A 1 102 ? -8.066 3.739 -0.186 1.00 76.19 102 ILE A O 1
ATOM 785 N N . ASP A 1 103 ? -8.880 5.173 -1.712 1.00 79.94 103 ASP A N 1
ATOM 786 C CA . ASP A 1 103 ? -10.132 4.444 -1.916 1.00 79.94 103 ASP A CA 1
ATOM 787 C C . ASP A 1 103 ? -9.902 3.195 -2.776 1.00 79.94 103 ASP A C 1
ATOM 789 O O . ASP A 1 103 ? -9.777 3.274 -3.997 1.00 79.94 103 ASP A O 1
ATOM 793 N N . LEU A 1 104 ? -9.875 2.031 -2.124 1.00 77.38 104 LEU A N 1
ATOM 794 C CA . LEU A 1 104 ? -9.681 0.710 -2.734 1.00 77.38 104 LEU A CA 1
ATOM 795 C C . LEU A 1 104 ? -10.830 0.263 -3.656 1.00 77.38 104 LEU A C 1
ATOM 797 O O . LEU A 1 104 ? -10.716 -0.778 -4.304 1.00 77.38 104 LEU A O 1
ATOM 801 N N . SER A 1 105 ? -11.934 1.012 -3.700 1.00 76.88 105 SER A N 1
ATOM 802 C CA . SER A 1 105 ? -13.123 0.695 -4.501 1.00 76.88 105 SER A CA 1
ATOM 803 C C . SER A 1 105 ? -13.016 1.189 -5.947 1.00 76.88 105 SER A C 1
ATOM 805 O O . SER A 1 105 ? -13.858 0.842 -6.778 1.00 76.88 105 SER A O 1
ATOM 807 N N . ARG A 1 106 ? -12.001 2.006 -6.269 1.00 80.25 106 ARG A N 1
ATOM 808 C CA . ARG A 1 106 ? -11.811 2.548 -7.621 1.00 80.25 106 ARG A CA 1
ATOM 809 C C . ARG A 1 106 ? -11.457 1.416 -8.607 1.00 80.25 106 ARG A C 1
ATOM 811 O O . ARG A 1 106 ? -10.627 0.564 -8.289 1.00 80.25 106 ARG A O 1
ATOM 818 N N . PRO A 1 107 ? -12.017 1.415 -9.832 1.00 76.25 107 PRO A N 1
ATOM 819 C CA . PRO A 1 107 ? -11.842 0.315 -10.787 1.00 76.25 107 PRO A CA 1
ATOM 820 C C . PRO A 1 107 ? -10.416 0.194 -11.352 1.00 76.25 107 PRO A C 1
ATOM 822 O O . PRO A 1 107 ? -10.044 -0.871 -11.829 1.00 76.25 107 PRO A O 1
ATOM 825 N N . ASN A 1 108 ? -9.609 1.259 -11.292 1.00 81.19 108 ASN A N 1
ATOM 826 C CA . ASN A 1 108 ? -8.253 1.304 -11.854 1.00 81.19 108 ASN A CA 1
ATOM 827 C C . ASN A 1 108 ? -7.159 0.855 -10.862 1.00 81.19 108 ASN A C 1
ATOM 829 O O . ASN A 1 108 ? -6.005 1.254 -10.986 1.00 81.19 108 ASN A O 1
ATOM 833 N N . ILE A 1 109 ? -7.502 0.090 -9.824 1.00 85.62 109 ILE A N 1
ATOM 834 C CA . ILE A 1 109 ? -6.560 -0.297 -8.764 1.00 85.62 109 ILE A CA 1
ATOM 835 C C . ILE A 1 109 ? -5.999 -1.692 -9.021 1.00 85.62 109 ILE A C 1
ATOM 837 O O . ILE A 1 109 ? -6.742 -2.662 -9.150 1.00 85.62 109 ILE A O 1
ATOM 841 N N . ALA A 1 110 ? -4.670 -1.796 -9.048 1.00 89.44 110 ALA A N 1
ATOM 842 C CA . ALA A 1 110 ? -3.972 -3.064 -9.183 1.00 89.44 110 ALA A CA 1
ATOM 843 C C . ALA A 1 110 ? -4.303 -4.025 -8.028 1.00 89.44 110 ALA A C 1
ATOM 845 O O . ALA A 1 110 ? -4.298 -3.652 -6.851 1.00 89.44 110 ALA A O 1
ATOM 846 N N . ASN A 1 111 ? -4.510 -5.303 -8.358 1.00 89.94 111 ASN A N 1
ATOM 847 C CA . ASN A 1 111 ? -4.834 -6.342 -7.375 1.00 89.94 111 ASN A CA 1
ATOM 848 C C . ASN A 1 111 ? -3.761 -6.471 -6.280 1.00 89.94 111 ASN A C 1
ATOM 850 O O . ASN A 1 111 ? -4.095 -6.619 -5.106 1.00 89.94 111 ASN A O 1
ATOM 854 N N . GLU A 1 112 ? -2.478 -6.365 -6.641 1.00 91.31 112 GLU A N 1
ATOM 855 C CA . GLU A 1 112 ? -1.370 -6.422 -5.678 1.00 91.31 112 GLU A CA 1
ATOM 856 C C . GLU A 1 112 ? -1.416 -5.268 -4.672 1.00 91.31 112 GLU A C 1
ATOM 858 O O . GLU A 1 112 ? -1.091 -5.475 -3.506 1.00 91.31 112 GLU A O 1
ATOM 863 N N . LEU A 1 113 ? -1.860 -4.074 -5.084 1.00 89.88 113 LEU A N 1
ATOM 864 C CA . LEU A 1 113 ? -2.015 -2.932 -4.180 1.00 89.88 113 LEU A CA 1
ATOM 865 C C . LEU A 1 113 ? -3.133 -3.183 -3.163 1.00 89.88 113 LEU A C 1
ATOM 867 O O . LEU A 1 113 ? -2.958 -2.909 -1.977 1.00 89.88 113 LEU A O 1
ATOM 871 N N . LYS A 1 114 ? -4.254 -3.762 -3.611 1.00 89.81 114 LYS A N 1
ATOM 872 C CA . LYS A 1 114 ? -5.360 -4.152 -2.727 1.00 89.81 114 LYS A CA 1
ATOM 873 C C . LYS A 1 114 ? -4.918 -5.185 -1.694 1.00 89.81 114 LYS A C 1
ATOM 875 O O . LYS A 1 114 ? -5.277 -5.061 -0.528 1.00 89.81 114 LYS A O 1
ATOM 880 N N . ILE A 1 115 ? -4.136 -6.180 -2.116 1.00 90.25 115 ILE A N 1
ATOM 881 C CA . ILE A 1 115 ? -3.599 -7.195 -1.205 1.00 90.25 115 ILE A CA 1
ATOM 882 C C . ILE A 1 115 ? -2.576 -6.566 -0.259 1.00 90.25 115 ILE A C 1
ATOM 884 O O . ILE A 1 115 ? -2.602 -6.872 0.921 1.00 90.25 115 ILE A O 1
ATOM 888 N N . PHE A 1 116 ? -1.696 -5.685 -0.739 1.00 89.81 116 PHE A N 1
ATOM 889 C CA . PHE A 1 116 ? -0.689 -5.026 0.097 1.00 89.81 116 PHE A CA 1
ATOM 890 C C . PHE A 1 116 ? -1.337 -4.226 1.233 1.00 89.81 116 PHE A C 1
ATOM 892 O O . PHE A 1 116 ? -1.023 -4.465 2.394 1.00 89.81 116 PHE A O 1
ATOM 899 N N . LEU A 1 117 ? -2.311 -3.371 0.897 1.00 87.56 117 LEU A N 1
ATOM 900 C CA . LEU A 1 117 ? -3.058 -2.539 1.848 1.00 87.56 117 LEU A CA 1
ATOM 901 C C . LEU A 1 117 ? -4.051 -3.326 2.719 1.00 87.56 117 LEU A C 1
ATOM 903 O O . LEU A 1 117 ? -4.663 -2.757 3.626 1.00 87.56 117 LEU A O 1
ATOM 907 N N . GLN A 1 118 ? -4.231 -4.623 2.464 1.00 87.94 118 GLN A N 1
ATOM 908 C CA . GLN A 1 118 ? -5.087 -5.467 3.282 1.00 87.94 118 GLN A CA 1
ATOM 909 C C . GLN A 1 118 ? -4.503 -5.621 4.692 1.00 87.94 118 GLN A C 1
ATOM 911 O O . GLN A 1 118 ? -3.288 -5.671 4.897 1.00 87.94 118 GLN A O 1
ATOM 916 N N . ARG A 1 119 ? -5.384 -5.729 5.690 1.00 87.69 119 ARG A N 1
ATOM 917 C CA . ARG A 1 119 ? -4.973 -6.065 7.054 1.00 87.69 119 ARG A CA 1
ATOM 918 C C . ARG A 1 119 ? -4.484 -7.509 7.100 1.00 87.69 119 ARG A C 1
ATOM 920 O O . ARG A 1 119 ? -5.199 -8.417 6.679 1.00 87.69 119 ARG A O 1
ATOM 927 N N . HIS A 1 120 ? -3.280 -7.714 7.616 1.00 88.38 120 HIS A N 1
ATOM 928 C CA . HIS A 1 120 ? -2.679 -9.033 7.776 1.00 88.38 120 HIS A CA 1
ATOM 929 C C . HIS A 1 120 ? -2.602 -9.391 9.256 1.00 88.38 120 HIS A C 1
ATOM 931 O O . HIS A 1 120 ? -2.172 -8.576 10.069 1.00 88.38 120 HIS A O 1
ATOM 937 N N . GLN A 1 121 ? -2.991 -10.616 9.612 1.00 90.31 121 GLN A N 1
ATOM 938 C CA . GLN A 1 121 ? -2.854 -11.106 10.985 1.00 90.31 121 GLN A CA 1
ATOM 939 C C . GLN A 1 121 ? -1.377 -11.170 11.382 1.00 90.31 121 GLN A C 1
ATOM 941 O O . GLN A 1 121 ? -0.527 -11.578 10.586 1.00 90.31 121 GLN A O 1
ATOM 946 N N . LEU A 1 122 ? -1.071 -10.793 12.622 1.00 89.31 122 LEU A N 1
ATOM 947 C CA . LEU A 1 122 ? 0.278 -10.927 13.155 1.00 89.31 122 LEU A CA 1
ATOM 948 C C . LEU A 1 122 ? 0.631 -12.418 13.278 1.00 89.31 122 LEU A C 1
ATOM 950 O O . LEU A 1 122 ? -0.107 -13.168 13.922 1.00 89.31 122 LEU A O 1
ATOM 954 N N . PRO A 1 123 ? 1.787 -12.861 12.749 1.00 86.44 123 PRO A N 1
ATOM 955 C CA . PRO A 1 123 ? 2.188 -14.267 12.825 1.00 86.44 123 PRO A CA 1
ATOM 956 C C . PRO A 1 123 ? 2.430 -14.737 14.267 1.00 86.44 123 PRO A C 1
ATOM 958 O O . PRO A 1 123 ? 2.335 -15.925 14.552 1.00 86.44 123 PRO A O 1
ATOM 961 N N . LEU A 1 124 ? 2.730 -13.808 15.178 1.00 88.12 124 LEU A N 1
ATOM 962 C CA . LEU A 1 124 ? 2.998 -14.078 16.593 1.00 88.12 124 LEU A CA 1
ATOM 963 C C . LEU A 1 124 ? 1.753 -13.922 17.486 1.00 88.12 124 LEU A C 1
ATOM 965 O O . LEU A 1 124 ? 1.854 -14.051 18.703 1.00 88.12 124 LEU A O 1
ATOM 969 N N . GLY A 1 125 ? 0.582 -13.649 16.900 1.00 88.25 125 GLY A N 1
ATOM 970 C CA . GLY A 1 125 ? -0.650 -13.393 17.639 1.00 88.25 125 GLY A CA 1
ATOM 971 C C . GLY A 1 125 ? -0.739 -11.971 18.202 1.00 88.25 125 GLY A C 1
ATOM 972 O O . GLY A 1 125 ? -0.128 -11.034 17.690 1.00 88.25 125 GLY A O 1
ATOM 973 N N . LYS A 1 126 ? -1.566 -11.804 19.236 1.00 91.38 126 LYS A N 1
ATOM 974 C CA . LYS A 1 126 ? -1.901 -10.502 19.827 1.00 91.38 126 LYS A CA 1
ATOM 975 C C . LYS A 1 126 ? -0.707 -9.904 20.577 1.00 91.38 126 LYS A C 1
ATOM 977 O O . LYS A 1 126 ? -0.168 -10.546 21.475 1.00 91.38 126 LYS A O 1
ATOM 982 N N . ASP A 1 127 ? -0.360 -8.654 20.278 1.00 89.69 127 ASP A N 1
ATOM 983 C CA . ASP A 1 127 ? 0.627 -7.908 21.068 1.00 89.69 127 ASP A CA 1
ATOM 984 C C . ASP A 1 127 ? 0.108 -7.668 22.501 1.00 89.69 127 ASP A C 1
ATOM 986 O O . ASP A 1 127 ? -1.028 -7.234 22.699 1.00 89.69 127 ASP A O 1
ATOM 990 N N . SER A 1 128 ? 0.937 -7.924 23.515 1.00 86.88 128 SER A N 1
ATOM 991 C CA . SER A 1 128 ? 0.577 -7.758 24.928 1.00 86.88 128 SER A CA 1
ATOM 992 C C . SER A 1 128 ? 0.454 -6.291 25.344 1.00 86.88 128 SER A C 1
ATOM 994 O O . SER A 1 128 ? -0.307 -5.985 26.261 1.00 86.88 128 SER A O 1
ATOM 996 N N . ARG A 1 129 ? 1.169 -5.381 24.668 1.00 90.31 129 ARG A N 1
ATOM 997 C CA . ARG A 1 129 ? 1.166 -3.948 24.993 1.00 90.31 129 ARG A CA 1
ATOM 998 C C . ARG A 1 129 ? 0.022 -3.200 24.322 1.00 90.31 129 ARG A C 1
ATOM 1000 O O . ARG A 1 129 ? -0.680 -2.442 24.980 1.00 90.31 129 ARG A O 1
ATOM 1007 N N . THR A 1 130 ? -0.136 -3.373 23.012 1.00 86.62 130 THR A N 1
ATOM 1008 C CA . THR A 1 130 ? -1.129 -2.624 22.222 1.00 86.62 130 THR A CA 1
ATOM 1009 C C . THR A 1 130 ? -2.431 -3.390 22.012 1.00 86.62 130 THR A C 1
ATOM 1011 O O . THR A 1 130 ? -3.444 -2.800 21.649 1.00 86.62 130 THR A O 1
ATOM 1014 N N . GLY A 1 131 ? -2.429 -4.706 22.233 1.00 88.19 131 GLY A N 1
ATOM 1015 C CA . GLY A 1 131 ? -3.580 -5.559 21.968 1.00 88.19 131 GLY A CA 1
ATOM 1016 C C . GLY A 1 131 ? -3.905 -5.738 20.483 1.00 88.19 131 GLY A C 1
ATOM 1017 O O . GLY A 1 131 ? -4.953 -6.305 20.177 1.00 88.19 131 GLY A O 1
ATOM 1018 N N . ILE A 1 132 ? -3.039 -5.272 19.579 1.00 85.88 132 ILE A N 1
ATOM 1019 C CA . ILE A 1 132 ? -3.235 -5.339 18.131 1.00 85.88 132 ILE A CA 1
ATOM 1020 C C . ILE A 1 132 ? -3.035 -6.781 17.647 1.00 85.88 132 ILE A C 1
ATOM 1022 O O . ILE A 1 132 ? -2.053 -7.437 17.999 1.00 85.88 132 ILE A O 1
ATOM 1026 N N . THR A 1 133 ? -3.978 -7.270 16.840 1.00 88.06 133 THR A N 1
ATOM 1027 C CA . THR A 1 133 ? -3.947 -8.604 16.210 1.00 88.06 133 THR A CA 1
ATOM 1028 C C . THR A 1 133 ? -3.627 -8.550 14.720 1.00 88.06 133 THR A C 1
ATOM 1030 O O . THR A 1 133 ? -3.169 -9.539 14.157 1.00 88.06 133 THR A O 1
ATOM 1033 N N . GLU A 1 134 ? -3.814 -7.390 14.088 1.00 89.69 134 GLU A N 1
ATOM 1034 C CA . GLU A 1 134 ? -3.639 -7.183 12.652 1.00 89.69 134 GLU A CA 1
ATOM 1035 C C . GLU A 1 134 ? -2.711 -6.000 12.369 1.00 89.69 134 GLU A C 1
ATOM 1037 O O . GLU A 1 134 ? -2.823 -4.946 12.990 1.00 89.69 134 GLU A O 1
ATOM 1042 N N . MET A 1 135 ? -1.820 -6.155 11.395 1.00 85.62 135 MET A N 1
ATOM 1043 C CA . MET A 1 135 ? -0.932 -5.107 10.907 1.00 85.62 135 MET A CA 1
ATOM 1044 C C . MET A 1 135 ? -1.376 -4.655 9.518 1.00 85.62 135 MET A C 1
ATOM 1046 O O . MET A 1 135 ? -1.829 -5.457 8.698 1.00 85.62 135 MET A O 1
ATOM 1050 N N . VAL A 1 136 ? -1.222 -3.362 9.248 1.00 85.12 136 VAL A N 1
ATOM 1051 C CA . VAL A 1 136 ? -1.455 -2.767 7.928 1.00 85.12 136 VAL A CA 1
ATOM 1052 C C . VAL A 1 136 ? -0.121 -2.286 7.387 1.00 85.12 136 VAL A C 1
ATOM 1054 O O . VAL A 1 136 ? 0.700 -1.751 8.133 1.00 85.12 136 VAL A O 1
ATOM 1057 N N . SER A 1 137 ? 0.108 -2.475 6.093 1.00 86.81 137 SER A N 1
ATOM 1058 C CA . SER A 1 137 ? 1.265 -1.895 5.425 1.00 86.81 137 SER A CA 1
ATOM 1059 C C . SER A 1 137 ? 1.140 -0.371 5.348 1.00 86.81 137 SER A C 1
ATOM 1061 O O . SER A 1 137 ? 0.076 0.140 4.993 1.00 86.81 137 SER A O 1
ATOM 1063 N N . SER A 1 138 ? 2.225 0.355 5.602 1.00 84.12 138 SER A N 1
ATOM 1064 C CA . SER A 1 138 ? 2.264 1.800 5.387 1.00 84.12 138 SER A CA 1
ATOM 1065 C C . SER A 1 138 ? 2.459 2.141 3.908 1.00 84.12 138 SER A C 1
ATOM 1067 O O . SER A 1 138 ? 3.205 1.478 3.187 1.00 84.12 138 SER A O 1
ATOM 1069 N N . VAL A 1 139 ? 1.786 3.202 3.468 1.00 85.50 139 VAL A N 1
ATOM 1070 C CA . VAL A 1 139 ? 1.992 3.861 2.173 1.00 85.50 139 VAL A CA 1
ATOM 1071 C C . VAL A 1 139 ? 2.012 5.362 2.434 1.00 85.50 139 VAL A C 1
ATOM 1073 O O . VAL A 1 139 ? 1.263 5.847 3.285 1.00 85.50 139 VAL A O 1
ATOM 1076 N N . GLY A 1 140 ? 2.882 6.091 1.733 1.00 84.75 140 GLY A N 1
ATOM 1077 C CA . GLY A 1 140 ? 2.962 7.545 1.859 1.00 84.75 140 GLY A CA 1
ATOM 1078 C C . GLY A 1 140 ? 1.610 8.217 1.603 1.00 84.75 140 GLY A C 1
ATOM 1079 O O . GLY A 1 140 ? 0.909 7.887 0.649 1.00 84.75 140 GLY A O 1
ATOM 1080 N N . HIS A 1 141 ? 1.230 9.187 2.433 1.00 82.75 141 HIS A N 1
ATOM 1081 C CA . HIS A 1 141 ? -0.076 9.839 2.297 1.00 82.75 141 HIS A CA 1
ATOM 1082 C C . HIS A 1 141 ? -0.226 10.567 0.946 1.00 82.75 141 HIS A C 1
ATOM 1084 O O . HIS A 1 141 ? -1.255 10.457 0.280 1.00 82.75 141 HIS A O 1
ATOM 1090 N N . SER A 1 142 ? 0.843 11.213 0.469 1.00 85.75 142 SER A N 1
ATOM 1091 C CA . SER A 1 142 ? 0.873 11.886 -0.838 1.00 85.75 142 SER A CA 1
ATOM 1092 C C . SER A 1 142 ? 0.679 10.938 -2.030 1.00 85.75 142 SER A C 1
ATOM 1094 O O . SER A 1 142 ? 0.399 11.401 -3.137 1.00 85.75 142 SER A O 1
ATOM 1096 N N . CYS A 1 143 ? 0.784 9.617 -1.829 1.00 87.44 143 CYS A N 1
ATOM 1097 C CA . CYS A 1 143 ? 0.496 8.631 -2.866 1.00 87.44 143 CYS A CA 1
ATOM 1098 C C . CYS A 1 143 ? -0.968 8.669 -3.329 1.00 87.44 143 CYS A C 1
ATOM 1100 O O . CYS A 1 143 ? -1.233 8.307 -4.472 1.00 87.44 143 CYS A O 1
ATOM 1102 N N . GLU A 1 144 ? -1.908 9.133 -2.494 1.00 86.50 144 GLU A N 1
ATOM 1103 C CA . GLU A 1 144 ? -3.331 9.250 -2.854 1.00 86.50 144 GLU A CA 1
ATOM 1104 C C . GLU A 1 144 ? -3.517 10.120 -4.111 1.00 86.50 144 GLU A C 1
ATOM 1106 O O . GLU A 1 144 ? -4.132 9.684 -5.086 1.00 86.50 144 GLU A O 1
ATOM 1111 N N . LYS A 1 145 ? -2.814 11.260 -4.176 1.00 87.31 145 LYS A N 1
ATOM 1112 C CA . LYS A 1 145 ? -2.814 12.184 -5.328 1.00 87.31 145 LYS A CA 1
ATOM 1113 C C . LYS A 1 145 ? -2.218 11.589 -6.605 1.00 87.31 145 LYS A C 1
ATOM 1115 O O . LYS A 1 145 ? -2.309 12.179 -7.681 1.00 87.31 145 LYS A O 1
ATOM 1120 N N . SER A 1 146 ? -1.526 10.459 -6.492 1.00 89.12 146 SER A N 1
ATOM 1121 C CA . SER A 1 146 ? -0.867 9.762 -7.597 1.00 89.12 146 SER A CA 1
ATOM 1122 C C . SER A 1 146 ? -1.276 8.291 -7.680 1.00 89.12 146 SER A C 1
ATOM 1124 O O . SER A 1 146 ? -0.500 7.459 -8.147 1.00 89.12 146 SER A O 1
ATOM 1126 N N . ALA A 1 147 ? -2.520 7.987 -7.288 1.00 88.25 147 ALA A N 1
ATOM 1127 C CA . ALA A 1 147 ? -3.067 6.634 -7.263 1.00 88.25 147 ALA A CA 1
ATOM 1128 C C . ALA A 1 147 ? -2.941 5.885 -8.604 1.00 88.25 147 ALA A C 1
ATOM 1130 O O . ALA A 1 147 ? -2.664 4.689 -8.596 1.00 88.25 147 ALA A O 1
ATOM 1131 N N . ASP A 1 148 ? -3.068 6.566 -9.750 1.00 90.25 148 ASP A N 1
ATOM 1132 C CA . ASP A 1 148 ? -2.908 5.931 -11.069 1.00 90.25 148 ASP A CA 1
ATOM 1133 C C . ASP A 1 148 ? -1.467 5.454 -11.315 1.00 90.25 148 ASP A C 1
ATOM 1135 O O . ASP A 1 148 ? -1.244 4.319 -11.737 1.00 90.25 148 ASP A O 1
ATOM 1139 N N . LEU A 1 149 ? -0.473 6.292 -10.991 1.00 91.81 149 LEU A N 1
ATOM 1140 C CA . LEU A 1 149 ? 0.946 5.925 -11.085 1.00 91.81 149 LEU A CA 1
ATOM 1141 C C . LEU A 1 149 ? 1.296 4.825 -10.080 1.00 91.81 149 LEU A C 1
ATOM 1143 O O . LEU A 1 149 ? 2.094 3.944 -10.387 1.00 91.81 149 LEU A O 1
ATOM 1147 N N . LEU A 1 150 ? 0.687 4.857 -8.893 1.00 91.44 150 LEU A N 1
ATOM 1148 C CA . LEU A 1 150 ? 0.856 3.821 -7.879 1.00 91.44 150 LEU A CA 1
ATOM 1149 C C . LEU A 1 150 ? 0.276 2.485 -8.355 1.00 91.44 150 LEU A C 1
ATOM 1151 O O . LEU A 1 150 ? 0.899 1.443 -8.170 1.00 91.44 150 LEU A O 1
ATOM 1155 N N . SER A 1 151 ? -0.892 2.514 -8.995 1.00 91.31 151 SER A N 1
ATOM 1156 C CA . SER A 1 151 ? -1.516 1.331 -9.583 1.00 91.31 151 SER A CA 1
ATOM 1157 C C . SER A 1 151 ? -0.645 0.738 -10.691 1.00 91.31 151 SER A C 1
ATOM 1159 O O . SER A 1 151 ? -0.371 -0.460 -10.674 1.00 91.31 151 SER A O 1
ATOM 1161 N N . GLN A 1 152 ? -0.098 1.583 -11.574 1.00 91.94 152 GLN A N 1
ATOM 1162 C CA . GLN A 1 152 ? 0.879 1.168 -12.584 1.00 91.94 152 GLN A CA 1
ATOM 1163 C C . GLN A 1 152 ? 2.149 0.586 -11.945 1.00 91.94 152 GLN A C 1
ATOM 1165 O O . GLN A 1 152 ? 2.651 -0.448 -12.369 1.00 91.94 152 GLN A O 1
ATOM 1170 N N . PHE A 1 153 ? 2.662 1.198 -10.877 1.00 91.75 153 PHE A N 1
ATOM 1171 C CA . PHE A 1 153 ? 3.798 0.649 -10.140 1.00 91.75 153 PHE A CA 1
ATOM 1172 C C . PHE A 1 153 ? 3.462 -0.700 -9.475 1.00 91.75 153 PHE A C 1
ATOM 1174 O O . PHE A 1 153 ? 4.348 -1.522 -9.259 1.00 91.75 153 PHE A O 1
ATOM 1181 N N . MET A 1 154 ? 2.202 -0.971 -9.155 1.00 91.75 154 MET A N 1
ATOM 1182 C CA . MET A 1 154 ? 1.778 -2.222 -8.524 1.00 91.75 154 MET A CA 1
ATOM 1183 C C . MET A 1 154 ? 1.239 -3.260 -9.516 1.00 91.75 154 MET A C 1
ATOM 1185 O O . MET A 1 154 ? 0.860 -4.350 -9.095 1.00 91.75 154 MET A O 1
ATOM 1189 N N . SER A 1 155 ? 1.259 -2.999 -10.826 1.00 91.31 155 SER A N 1
ATOM 1190 C CA . SER A 1 155 ? 0.815 -3.945 -11.859 1.00 91.31 155 SER A CA 1
ATOM 1191 C C . SER A 1 155 ? 1.891 -4.979 -12.230 1.00 91.31 155 SER A C 1
ATOM 1193 O O . SER A 1 155 ? 2.148 -5.234 -13.406 1.00 91.31 155 SER A O 1
ATOM 1195 N N . TYR A 1 156 ? 2.550 -5.571 -11.232 1.00 90.81 156 TYR A N 1
ATOM 1196 C CA . TYR A 1 156 ? 3.542 -6.632 -11.423 1.00 90.81 156 TYR A CA 1
ATOM 1197 C C . TYR A 1 156 ? 2.935 -8.015 -11.155 1.00 90.81 156 TYR A C 1
ATOM 1199 O O . TYR A 1 156 ? 1.906 -8.158 -10.497 1.00 90.81 156 TYR A O 1
ATOM 1207 N N . LYS A 1 157 ? 3.604 -9.067 -11.638 1.00 91.25 157 LYS A N 1
ATOM 1208 C CA . LYS A 1 157 ? 3.238 -10.452 -11.328 1.00 91.25 157 LYS A CA 1
ATOM 1209 C C . LYS A 1 157 ? 3.961 -10.913 -10.061 1.00 91.25 157 LYS A C 1
ATOM 1211 O O . LYS A 1 157 ? 5.193 -10.959 -10.042 1.00 91.25 157 LYS A O 1
ATOM 1216 N N . ALA A 1 158 ? 3.213 -11.280 -9.020 1.00 90.62 158 ALA A N 1
ATOM 1217 C CA . ALA A 1 158 ? 3.785 -11.901 -7.825 1.00 90.62 158 ALA A CA 1
ATOM 1218 C C . ALA A 1 158 ? 4.577 -13.167 -8.196 1.00 90.62 158 ALA A C 1
ATOM 1220 O O . ALA A 1 158 ? 4.166 -13.931 -9.073 1.00 90.62 158 ALA A O 1
ATOM 1221 N N . SER A 1 159 ? 5.741 -13.355 -7.567 1.00 88.81 159 SER A N 1
ATOM 1222 C CA . SER A 1 159 ? 6.667 -14.463 -7.860 1.00 88.81 159 SER A CA 1
ATOM 1223 C C . SER A 1 159 ? 7.132 -14.546 -9.328 1.00 88.81 159 SER A C 1
ATOM 1225 O O . SER A 1 159 ? 7.632 -15.579 -9.767 1.00 88.81 159 SER A O 1
ATOM 1227 N N . GLY A 1 160 ? 6.971 -13.474 -10.107 1.00 88.56 160 GLY A N 1
ATOM 1228 C CA . GLY A 1 160 ? 7.569 -13.314 -11.433 1.00 88.56 160 GLY A CA 1
ATOM 1229 C C . GLY A 1 160 ? 8.831 -12.456 -11.385 1.00 88.56 160 GLY A C 1
ATOM 1230 O O . GLY A 1 160 ? 9.247 -12.012 -10.317 1.00 88.56 160 GLY A O 1
ATOM 1231 N N . ALA A 1 161 ? 9.426 -12.184 -12.546 1.00 88.62 161 ALA A N 1
ATOM 1232 C CA . ALA A 1 161 ? 10.461 -11.159 -12.655 1.00 88.62 161 ALA A CA 1
ATOM 1233 C C . ALA A 1 161 ? 9.843 -9.765 -12.461 1.00 88.62 161 ALA A C 1
ATOM 1235 O O . ALA A 1 161 ? 8.757 -9.492 -12.980 1.00 88.62 161 ALA A O 1
ATOM 1236 N N . CYS A 1 162 ? 10.520 -8.888 -11.719 1.00 89.38 162 CYS A N 1
ATOM 1237 C CA . CYS A 1 162 ? 10.084 -7.502 -11.594 1.00 89.38 162 CYS A CA 1
ATOM 1238 C C . CYS A 1 162 ? 10.202 -6.764 -12.944 1.00 89.38 162 CYS A C 1
ATOM 1240 O O . CYS A 1 162 ? 11.229 -6.902 -13.616 1.00 89.38 162 CYS A O 1
ATOM 1242 N N . PRO A 1 163 ? 9.187 -5.971 -13.336 1.00 88.62 163 PRO A N 1
ATOM 1243 C CA . PRO A 1 163 ? 9.276 -5.086 -14.494 1.00 88.62 163 PRO A CA 1
ATOM 1244 C C . PRO A 1 163 ? 10.211 -3.892 -14.228 1.00 88.62 163 PRO A C 1
ATOM 1246 O O . PRO A 1 163 ? 10.354 -3.444 -13.084 1.00 88.62 163 PRO A O 1
ATOM 1249 N N . ASP A 1 164 ? 10.806 -3.360 -15.297 1.00 85.50 164 ASP A N 1
ATOM 1250 C CA . ASP A 1 164 ? 11.773 -2.249 -15.289 1.00 85.50 164 ASP A CA 1
ATOM 1251 C C . ASP A 1 164 ? 11.101 -0.871 -15.178 1.00 85.50 164 ASP A C 1
ATOM 1253 O O . ASP A 1 164 ? 11.311 0.028 -15.990 1.00 85.50 164 ASP A O 1
ATOM 1257 N N . ASP A 1 165 ? 10.283 -0.675 -14.149 1.00 87.75 165 ASP A N 1
ATOM 1258 C CA . ASP A 1 165 ? 9.498 0.555 -13.978 1.00 87.75 165 ASP A CA 1
ATOM 1259 C C . ASP A 1 165 ? 10.184 1.576 -13.057 1.00 87.75 165 ASP A C 1
ATOM 1261 O O . ASP A 1 165 ? 9.525 2.263 -12.270 1.00 87.75 165 ASP A O 1
ATOM 1265 N N . TRP A 1 166 ? 11.514 1.695 -13.142 1.00 84.06 166 TRP A N 1
ATOM 1266 C CA . TRP A 1 166 ? 12.291 2.652 -12.340 1.00 84.06 166 TRP A CA 1
ATOM 1267 C C . TRP A 1 166 ? 11.778 4.088 -12.507 1.00 84.06 166 TRP A C 1
ATOM 1269 O O . TRP A 1 166 ? 11.585 4.819 -11.538 1.00 84.06 166 TRP A O 1
ATOM 1279 N N . SER A 1 167 ? 11.457 4.477 -13.743 1.00 90.25 167 SER A N 1
ATOM 1280 C CA . SER A 1 167 ? 10.942 5.817 -14.043 1.00 90.25 167 SER A CA 1
ATOM 1281 C C . SER A 1 167 ? 9.600 6.119 -13.362 1.00 90.25 167 SER A C 1
ATOM 1283 O O . SER A 1 167 ? 9.332 7.270 -13.012 1.00 90.25 167 SER A O 1
ATOM 1285 N N . VAL A 1 168 ? 8.754 5.104 -13.146 1.00 91.94 168 VAL A N 1
ATOM 1286 C CA . VAL A 1 168 ? 7.479 5.247 -12.426 1.00 91.94 168 VAL A CA 1
ATOM 1287 C C . VAL A 1 168 ? 7.744 5.386 -10.930 1.00 91.94 168 VAL A C 1
ATOM 1289 O O . VAL A 1 168 ? 7.176 6.276 -10.298 1.00 91.94 168 VAL A O 1
ATOM 1292 N N . ALA A 1 169 ? 8.656 4.575 -10.384 1.00 90.19 169 ALA A N 1
ATOM 1293 C CA . ALA A 1 169 ? 9.088 4.662 -8.989 1.00 90.19 169 ALA A CA 1
ATOM 1294 C C . ALA A 1 169 ? 9.639 6.058 -8.659 1.00 90.19 169 ALA A C 1
ATOM 1296 O O . ALA A 1 169 ? 9.185 6.706 -7.719 1.00 90.19 169 ALA A O 1
ATOM 1297 N N . GLN A 1 170 ? 10.538 6.572 -9.500 1.00 91.31 170 GLN A N 1
ATOM 1298 C CA . GLN A 1 170 ? 11.117 7.901 -9.339 1.00 91.31 170 GLN A CA 1
ATOM 1299 C C . GLN A 1 170 ? 10.049 9.001 -9.402 1.00 91.31 170 GLN A C 1
ATOM 1301 O O . GLN A 1 170 ? 10.054 9.913 -8.580 1.00 91.31 170 GLN A O 1
ATOM 1306 N N . LYS A 1 171 ? 9.089 8.918 -10.334 1.00 93.12 171 LYS A N 1
ATOM 1307 C CA . LYS A 1 171 ? 7.969 9.875 -10.400 1.00 93.12 171 LYS A CA 1
ATOM 1308 C C . LYS A 1 171 ? 7.103 9.850 -9.141 1.00 93.12 171 LYS A C 1
ATOM 1310 O O . LYS A 1 171 ? 6.627 10.904 -8.729 1.00 93.12 171 LYS A O 1
ATOM 1315 N N . LEU A 1 172 ? 6.886 8.679 -8.544 1.00 92.69 172 LEU A N 1
ATOM 1316 C CA . LEU A 1 172 ? 6.153 8.550 -7.285 1.00 92.69 172 LEU A CA 1
ATOM 1317 C C . LEU A 1 172 ? 6.925 9.197 -6.131 1.00 92.69 172 LEU A C 1
ATOM 1319 O O . LEU A 1 172 ? 6.355 10.010 -5.405 1.00 92.69 172 LEU A O 1
ATOM 1323 N N . ILE A 1 173 ? 8.226 8.923 -6.020 1.00 91.38 173 ILE A N 1
ATOM 1324 C CA . ILE A 1 173 ? 9.092 9.531 -4.999 1.00 91.38 173 ILE A CA 1
ATOM 1325 C C . ILE A 1 173 ? 9.115 11.059 -5.141 1.00 91.38 173 ILE A C 1
ATOM 1327 O O . ILE A 1 173 ? 8.898 11.769 -4.164 1.00 91.38 173 ILE A O 1
ATOM 1331 N N . LEU A 1 174 ? 9.252 11.584 -6.364 1.00 92.19 174 LEU A N 1
ATOM 1332 C CA . LEU A 1 174 ? 9.192 13.028 -6.636 1.00 92.19 174 LEU A CA 1
ATOM 1333 C C . LEU A 1 174 ? 7.842 13.662 -6.264 1.00 92.19 174 LEU A C 1
ATOM 1335 O O . LEU A 1 174 ? 7.779 14.854 -5.973 1.00 92.19 174 LEU A O 1
ATOM 1339 N N . LYS A 1 175 ? 6.757 12.880 -6.253 1.00 90.81 175 LYS A N 1
ATOM 1340 C CA . LYS A 1 175 ? 5.436 13.308 -5.768 1.00 90.81 175 LYS A CA 1
ATOM 1341 C C . LYS A 1 175 ? 5.258 13.131 -4.252 1.00 90.81 175 LYS A C 1
ATOM 1343 O O . LYS A 1 175 ? 4.160 13.350 -3.744 1.00 90.81 175 LYS A O 1
ATOM 1348 N N . GLY A 1 176 ? 6.311 12.751 -3.527 1.00 88.88 176 GLY A N 1
ATOM 1349 C CA . GLY A 1 176 ? 6.295 12.533 -2.080 1.00 88.88 176 GLY A CA 1
ATOM 1350 C C . GLY A 1 176 ? 5.625 11.224 -1.658 1.00 88.88 176 GLY A C 1
ATOM 1351 O O . GLY A 1 176 ? 5.166 11.113 -0.523 1.00 88.88 176 GLY A O 1
ATOM 1352 N N . CYS A 1 177 ? 5.508 10.251 -2.565 1.00 88.56 177 CYS A N 1
ATOM 1353 C CA . CYS A 1 177 ? 4.950 8.932 -2.279 1.00 88.56 177 CYS A CA 1
ATOM 1354 C C . CYS A 1 177 ? 6.016 8.034 -1.625 1.00 88.56 177 CYS A C 1
ATOM 1356 O O . CYS A 1 177 ? 6.521 7.093 -2.231 1.00 88.56 177 CYS A O 1
ATOM 1358 N N . GLU A 1 178 ? 6.380 8.364 -0.387 1.00 88.12 178 GLU A N 1
ATOM 1359 C CA . GLU A 1 178 ? 7.313 7.595 0.436 1.00 88.12 178 GLU A CA 1
ATOM 1360 C C . GLU A 1 178 ? 6.639 7.251 1.780 1.00 88.12 178 GLU A C 1
ATOM 1362 O O . GLU A 1 178 ? 5.999 8.123 2.377 1.00 88.12 178 GLU A O 1
ATOM 1367 N N . PRO A 1 179 ? 6.718 5.997 2.266 1.00 89.56 179 PRO A N 1
ATOM 1368 C CA . PRO A 1 179 ? 7.397 4.843 1.668 1.00 89.56 179 PRO A CA 1
ATOM 1369 C C . PRO A 1 179 ? 6.636 4.239 0.476 1.00 89.56 179 PRO A C 1
ATOM 1371 O O . PRO A 1 179 ? 5.400 4.227 0.448 1.00 89.56 179 PRO A O 1
ATOM 1374 N N . LEU A 1 180 ? 7.388 3.704 -0.494 1.00 89.69 180 LEU A N 1
ATOM 1375 C CA . LEU A 1 180 ? 6.834 2.941 -1.615 1.00 89.69 180 LEU A CA 1
ATOM 1376 C C . LEU A 1 180 ? 6.423 1.524 -1.173 1.00 89.69 180 LEU A C 1
ATOM 1378 O O . LEU A 1 180 ? 7.119 0.906 -0.361 1.00 89.69 180 LEU A O 1
ATOM 1382 N N . PRO A 1 181 ? 5.339 0.955 -1.735 1.00 89.19 181 PRO A N 1
ATOM 1383 C CA . PRO A 1 181 ? 4.954 -0.419 -1.446 1.00 89.19 181 PRO A CA 1
ATOM 1384 C C . PRO A 1 181 ? 6.045 -1.418 -1.837 1.00 89.19 181 PRO A C 1
ATOM 1386 O O . PRO A 1 181 ? 6.534 -1.431 -2.971 1.00 89.19 181 PRO A O 1
ATOM 1389 N N . ARG A 1 182 ? 6.380 -2.323 -0.915 1.00 88.81 182 ARG A N 1
ATOM 1390 C CA . ARG A 1 182 ? 7.310 -3.417 -1.200 1.00 88.81 182 ARG A CA 1
ATOM 1391 C C . ARG A 1 182 ? 6.676 -4.400 -2.185 1.00 88.81 182 ARG A C 1
ATOM 1393 O O . ARG A 1 182 ? 5.612 -4.960 -1.920 1.00 88.81 182 ARG A O 1
ATOM 1400 N N . ARG A 1 183 ? 7.362 -4.664 -3.298 1.00 90.94 183 ARG A N 1
ATOM 1401 C CA . ARG A 1 183 ? 6.916 -5.622 -4.318 1.00 90.94 183 ARG A CA 1
ATOM 1402 C C . ARG A 1 183 ? 7.295 -7.065 -3.951 1.00 90.94 183 ARG A C 1
ATOM 1404 O O . ARG A 1 183 ? 8.352 -7.316 -3.377 1.00 90.94 183 ARG A O 1
ATOM 1411 N N . ARG A 1 184 ? 6.444 -8.024 -4.326 1.00 90.88 184 ARG A N 1
ATOM 1412 C CA . ARG A 1 184 ? 6.625 -9.482 -4.152 1.00 90.88 184 ARG A CA 1
ATOM 1413 C C . ARG A 1 184 ? 7.115 -10.183 -5.429 1.00 90.88 184 ARG A C 1
ATOM 1415 O O . ARG A 1 184 ? 6.769 -11.338 -5.682 1.00 90.88 184 ARG A O 1
ATOM 1422 N N . CYS A 1 185 ? 7.856 -9.472 -6.272 1.00 90.75 185 CYS A N 1
ATOM 1423 C CA . CYS A 1 185 ? 8.498 -10.017 -7.468 1.00 90.75 185 CYS A CA 1
ATOM 1424 C C . CYS A 1 185 ? 9.984 -10.299 -7.202 1.00 90.75 185 CYS A C 1
ATOM 1426 O O . CYS A 1 185 ? 10.574 -9.774 -6.258 1.00 90.75 185 CYS A O 1
ATOM 1428 N N . PHE A 1 186 ? 10.584 -11.151 -8.027 1.00 87.62 186 PHE A N 1
ATOM 1429 C CA . PHE A 1 186 ? 12.007 -11.447 -7.983 1.00 87.62 186 PHE A CA 1
ATOM 1430 C C . PHE A 1 186 ? 12.787 -10.337 -8.681 1.00 87.62 186 PHE A C 1
ATOM 1432 O O . PHE A 1 186 ? 12.486 -9.977 -9.825 1.00 87.62 186 PHE A O 1
ATOM 1439 N N . SER A 1 187 ? 13.800 -9.811 -7.991 1.00 82.75 187 SER A N 1
ATOM 1440 C CA . SER A 1 187 ? 14.757 -8.898 -8.603 1.00 82.75 187 SER A CA 1
ATOM 1441 C C . SER A 1 187 ? 15.445 -9.584 -9.779 1.00 82.75 187 SER A C 1
ATOM 1443 O O . SER A 1 187 ? 15.607 -10.810 -9.816 1.00 82.75 187 SER A O 1
ATOM 1445 N N . LYS A 1 188 ? 15.838 -8.789 -10.774 1.00 75.38 188 LYS A N 1
ATOM 1446 C CA . LYS A 1 188 ? 16.565 -9.314 -11.924 1.00 75.38 188 LYS A CA 1
ATOM 1447 C C . LYS A 1 188 ? 17.870 -9.939 -11.456 1.00 75.38 188 LYS A C 1
ATOM 1449 O O . LYS A 1 188 ? 18.752 -9.264 -10.931 1.00 75.38 188 LYS A O 1
ATOM 1454 N N . THR A 1 189 ? 18.002 -11.242 -11.674 1.00 68.88 189 THR A N 1
ATOM 1455 C CA . THR A 1 189 ? 19.264 -11.936 -11.455 1.00 68.88 189 THR A CA 1
ATOM 1456 C C . THR A 1 189 ? 20.215 -11.544 -12.574 1.00 68.88 189 THR A C 1
ATOM 1458 O O . THR A 1 189 ? 20.013 -11.923 -13.728 1.00 68.88 189 THR A O 1
ATOM 1461 N N . VAL A 1 190 ? 21.252 -10.783 -12.239 1.00 66.31 190 VAL A N 1
ATOM 1462 C CA . VAL A 1 190 ? 22.345 -10.493 -13.168 1.00 66.31 190 VAL A CA 1
ATOM 1463 C C . VAL A 1 190 ? 22.988 -11.821 -13.569 1.00 66.31 190 VAL A C 1
ATOM 1465 O O . VAL A 1 190 ? 23.368 -12.617 -12.704 1.00 66.31 190 VAL A O 1
ATOM 1468 N N . SER A 1 191 ? 23.087 -12.090 -14.875 1.00 63.75 191 SER A N 1
ATOM 1469 C CA . SER A 1 191 ? 23.770 -13.288 -15.357 1.00 63.75 191 SER A CA 1
ATOM 1470 C C . SER A 1 191 ? 25.206 -13.262 -14.848 1.00 63.75 191 SER A C 1
ATOM 1472 O O . SER A 1 191 ? 25.951 -12.324 -15.132 1.00 63.75 191 SER A O 1
ATOM 1474 N N . LYS A 1 192 ? 25.598 -14.298 -14.105 1.00 61.25 192 LYS A N 1
ATOM 1475 C CA . LYS A 1 192 ? 26.957 -14.501 -13.592 1.00 61.25 192 LYS A CA 1
ATOM 1476 C C . LYS A 1 192 ? 27.926 -14.864 -14.728 1.00 61.25 192 LYS A C 1
ATOM 1478 O O . LYS A 1 192 ? 28.568 -15.907 -14.700 1.00 61.25 192 LYS A O 1
ATOM 1483 N N . SER A 1 193 ? 28.012 -14.036 -15.764 1.00 60.69 193 SER A N 1
ATOM 1484 C CA . SER A 1 193 ? 28.986 -14.194 -16.838 1.00 60.69 193 SER A CA 1
ATOM 1485 C C . SER A 1 193 ? 30.347 -13.723 -16.326 1.00 60.69 193 SER A C 1
ATOM 1487 O O . SER A 1 193 ? 30.515 -12.538 -16.049 1.00 60.69 193 SER A O 1
ATOM 1489 N N . GLY A 1 194 ? 31.304 -14.642 -16.185 1.00 61.69 194 GLY A N 1
ATOM 1490 C CA . GLY A 1 194 ? 32.698 -14.300 -15.873 1.00 61.69 194 GLY A CA 1
ATOM 1491 C C . GLY A 1 194 ? 33.168 -14.585 -14.444 1.00 61.69 194 GLY A C 1
ATOM 1492 O O . GLY A 1 194 ? 34.253 -14.141 -14.080 1.00 61.69 194 GLY A O 1
ATOM 1493 N N . PHE A 1 195 ? 32.412 -15.337 -13.635 1.00 65.88 195 PHE A N 1
ATOM 1494 C CA . PHE A 1 195 ? 32.948 -15.836 -12.365 1.00 65.88 195 PHE A CA 1
ATOM 1495 C C . PHE A 1 195 ? 33.901 -17.002 -12.633 1.00 65.88 195 PHE A C 1
ATOM 1497 O O . PHE A 1 195 ? 33.498 -18.052 -13.131 1.00 65.88 195 PHE A O 1
ATOM 1504 N N . PHE A 1 196 ? 35.175 -16.811 -12.302 1.00 74.56 196 PHE A N 1
ATOM 1505 C CA . PHE A 1 196 ? 36.150 -17.896 -12.290 1.00 74.56 196 PHE A CA 1
ATOM 1506 C C . PHE A 1 196 ? 35.842 -18.864 -11.131 1.00 74.56 196 PHE A C 1
ATOM 1508 O O . PHE A 1 196 ? 35.340 -18.427 -10.094 1.00 74.56 196 PHE A O 1
ATOM 1515 N N . PRO A 1 197 ? 36.124 -20.171 -11.263 1.00 79.69 197 PRO A N 1
ATOM 1516 C CA . PRO A 1 197 ? 36.005 -21.098 -10.142 1.00 79.69 197 PRO A CA 1
ATOM 1517 C C . PRO A 1 197 ? 36.999 -20.739 -9.027 1.00 79.69 197 PRO A C 1
ATOM 1519 O O . PRO A 1 197 ? 38.090 -20.219 -9.282 1.00 79.69 197 PRO A O 1
ATOM 1522 N N . PHE A 1 198 ? 36.636 -21.044 -7.780 1.00 76.06 198 PHE A N 1
ATOM 1523 C CA . PHE A 1 198 ? 37.563 -20.970 -6.649 1.00 76.06 198 PHE A CA 1
ATOM 1524 C C . PHE A 1 198 ? 38.752 -21.924 -6.890 1.00 76.06 198 PHE A C 1
ATOM 1526 O O . PHE A 1 198 ? 38.521 -23.045 -7.347 1.00 76.06 198 PHE A O 1
ATOM 1533 N N . PRO A 1 199 ? 40.013 -21.536 -6.606 1.00 83.50 199 PRO A N 1
ATOM 1534 C CA . PRO A 1 199 ? 40.473 -20.300 -5.955 1.00 83.50 199 PRO A CA 1
ATOM 1535 C C . PRO A 1 199 ? 40.831 -19.160 -6.926 1.00 83.50 199 PRO A C 1
ATOM 1537 O O . PRO A 1 199 ? 41.242 -18.087 -6.492 1.00 83.50 199 PRO A O 1
ATOM 1540 N N . VAL A 1 200 ? 40.703 -19.366 -8.240 1.00 77.00 200 VAL A N 1
ATOM 1541 C CA . VAL A 1 200 ? 41.155 -18.417 -9.278 1.00 77.00 200 VAL A CA 1
ATOM 1542 C C . VAL A 1 200 ? 40.378 -17.093 -9.222 1.00 77.00 200 VAL A C 1
ATOM 1544 O O . VAL A 1 200 ? 40.921 -16.042 -9.560 1.00 77.00 200 VAL A O 1
ATOM 1547 N N . SER A 1 201 ? 39.143 -17.119 -8.714 1.00 73.88 201 SER A N 1
ATOM 1548 C CA . SER A 1 201 ? 38.329 -15.930 -8.429 1.00 73.88 201 SER A CA 1
ATOM 1549 C C . SER A 1 201 ? 38.921 -14.970 -7.394 1.00 73.88 201 SER A C 1
ATOM 1551 O O . SER A 1 201 ? 38.502 -13.820 -7.355 1.00 73.88 201 SER A O 1
ATOM 1553 N N . LEU A 1 202 ? 39.852 -15.418 -6.542 1.00 80.69 202 LEU A N 1
ATOM 1554 C CA . LEU A 1 202 ? 40.465 -14.572 -5.508 1.00 80.69 202 LEU A CA 1
ATOM 1555 C C . LEU A 1 202 ? 41.505 -13.600 -6.077 1.00 80.69 202 LEU A C 1
ATOM 1557 O O . LEU A 1 202 ? 41.799 -12.586 -5.453 1.00 80.69 202 LEU A O 1
ATOM 1561 N N . TRP A 1 203 ? 42.069 -13.919 -7.246 1.00 78.88 203 TRP A N 1
ATOM 1562 C CA . TRP A 1 203 ? 43.273 -13.258 -7.760 1.00 78.88 203 TRP A CA 1
ATOM 1563 C C . TRP A 1 203 ? 43.102 -12.651 -9.156 1.00 78.88 203 TRP A C 1
ATOM 1565 O O . TRP A 1 203 ? 43.997 -11.949 -9.622 1.00 78.88 203 TRP A O 1
ATOM 1575 N N . LYS A 1 204 ? 41.976 -12.901 -9.840 1.00 68.19 204 LYS A N 1
ATOM 1576 C CA . LYS A 1 204 ? 41.660 -12.268 -11.128 1.00 68.19 204 LYS A CA 1
ATOM 1577 C C . LYS A 1 204 ? 40.583 -11.193 -10.962 1.00 68.19 204 LYS A C 1
ATOM 1579 O O . LYS A 1 204 ? 39.520 -11.508 -10.427 1.00 68.19 204 LYS A O 1
ATOM 1584 N N . PRO A 1 205 ? 40.806 -9.962 -11.461 1.00 65.44 205 PRO A N 1
ATOM 1585 C CA . PRO A 1 205 ? 39.755 -8.957 -11.513 1.00 65.44 205 PRO A CA 1
ATOM 1586 C C . PRO A 1 205 ? 38.601 -9.472 -12.379 1.00 65.44 205 PRO A C 1
ATOM 1588 O O . PRO A 1 205 ? 38.822 -10.075 -13.435 1.00 65.44 205 PRO A O 1
ATOM 1591 N N . LEU A 1 206 ? 37.368 -9.261 -11.910 1.00 62.53 206 LEU A N 1
ATOM 1592 C CA . LEU A 1 206 ? 36.176 -9.516 -12.713 1.00 62.53 206 LEU A CA 1
ATOM 1593 C C . LEU A 1 206 ? 36.301 -8.694 -14.004 1.00 62.53 206 LEU A C 1
ATOM 1595 O O . LEU A 1 206 ? 36.694 -7.528 -13.959 1.00 62.53 206 LEU A O 1
ATOM 1599 N N . GLY A 1 207 ? 36.043 -9.329 -15.151 1.00 62.25 207 GLY A N 1
ATOM 1600 C CA . GLY A 1 207 ? 36.129 -8.668 -16.453 1.00 62.25 207 GLY A CA 1
ATOM 1601 C C . GLY A 1 207 ? 35.266 -7.406 -16.500 1.00 62.25 207 GLY A C 1
ATOM 1602 O O . GLY A 1 207 ? 34.305 -7.288 -15.742 1.00 62.25 207 GLY A O 1
ATOM 1603 N N . ASN A 1 208 ? 35.618 -6.484 -17.400 1.00 55.25 208 ASN A N 1
ATOM 1604 C CA . ASN A 1 208 ? 35.059 -5.133 -17.560 1.00 55.25 208 ASN A CA 1
ATOM 1605 C C . ASN A 1 208 ? 33.590 -5.111 -18.052 1.00 55.25 208 ASN A C 1
ATOM 1607 O O . ASN A 1 208 ? 33.203 -4.283 -18.872 1.00 55.25 208 ASN A O 1
ATOM 1611 N N . ASN A 1 209 ? 32.766 -6.044 -17.584 1.00 58.06 209 ASN A N 1
ATOM 1612 C CA . ASN A 1 209 ? 31.330 -6.028 -17.770 1.00 58.06 209 ASN A CA 1
ATOM 1613 C C . ASN A 1 209 ? 30.785 -5.068 -16.718 1.00 58.06 209 ASN A C 1
ATOM 1615 O O . ASN A 1 209 ? 30.526 -5.455 -15.581 1.00 58.06 209 ASN A O 1
ATOM 1619 N N . THR A 1 210 ? 30.685 -3.794 -17.086 1.00 51.28 210 THR A N 1
ATOM 1620 C CA . THR A 1 210 ? 30.067 -2.747 -16.275 1.00 51.28 210 THR A CA 1
ATOM 1621 C C . THR A 1 210 ? 28.634 -3.169 -15.972 1.00 51.28 210 THR A C 1
ATOM 1623 O O . THR A 1 210 ? 27.742 -3.091 -16.815 1.00 51.28 210 THR A O 1
ATOM 1626 N N . PHE A 1 211 ? 28.422 -3.706 -14.776 1.00 55.62 211 PHE A N 1
ATOM 1627 C CA . PHE A 1 211 ? 27.095 -4.030 -14.285 1.00 55.62 211 PHE A CA 1
ATOM 1628 C C . PHE A 1 211 ? 26.382 -2.710 -14.006 1.00 55.62 211 PHE A C 1
ATOM 1630 O O . PHE A 1 211 ? 26.886 -1.890 -13.240 1.00 55.62 211 PHE A O 1
ATOM 1637 N N . ASN A 1 212 ? 25.239 -2.476 -14.652 1.00 53.16 212 ASN A N 1
ATOM 1638 C CA . ASN A 1 212 ? 24.440 -1.293 -14.363 1.00 53.16 212 ASN A CA 1
ATOM 1639 C C . ASN A 1 212 ? 23.801 -1.499 -12.980 1.00 53.16 212 ASN A C 1
ATOM 1641 O O . ASN A 1 212 ? 22.867 -2.287 -12.831 1.00 53.16 212 ASN A O 1
ATOM 1645 N N . TRP A 1 213 ? 24.354 -0.842 -11.958 1.00 51.91 213 TRP A N 1
ATOM 1646 C CA . TRP A 1 213 ? 23.902 -0.912 -10.560 1.00 51.91 213 TRP A CA 1
ATOM 1647 C C . TRP A 1 213 ? 22.608 -0.122 -10.301 1.00 51.91 213 TRP A C 1
ATOM 1649 O O . TRP A 1 213 ? 22.226 0.060 -9.151 1.00 51.91 213 TRP A O 1
ATOM 1659 N N . GLU A 1 214 ? 21.896 0.289 -11.353 1.00 51.53 214 GLU A N 1
ATOM 1660 C CA . GLU A 1 214 ? 20.630 1.042 -11.297 1.00 51.53 214 GLU A CA 1
ATOM 1661 C C . GLU A 1 214 ? 19.498 0.310 -10.540 1.00 51.53 214 GLU A C 1
ATOM 1663 O O . GLU A 1 214 ? 18.441 0.882 -10.303 1.00 51.53 214 GLU A O 1
ATOM 1668 N N . TRP A 1 215 ? 19.702 -0.952 -10.145 1.00 47.16 215 TRP A N 1
ATOM 1669 C CA . TRP A 1 215 ? 18.691 -1.824 -9.535 1.00 47.16 215 TRP A CA 1
ATOM 1670 C C . TRP A 1 215 ? 18.834 -2.031 -8.019 1.00 47.16 215 TRP A C 1
ATOM 1672 O O . TRP A 1 215 ? 18.009 -2.742 -7.447 1.00 47.16 215 TRP A O 1
ATOM 1682 N N . PHE A 1 216 ? 19.881 -1.494 -7.378 1.00 39.66 216 PHE A N 1
ATOM 1683 C CA . PHE A 1 216 ? 20.187 -1.765 -5.960 1.00 39.66 216 PHE A CA 1
ATOM 1684 C C . PHE A 1 216 ? 19.912 -0.609 -4.988 1.00 39.66 216 PHE A C 1
ATOM 1686 O O . PHE A 1 216 ? 20.072 -0.804 -3.785 1.00 39.66 216 PHE A O 1
ATOM 1693 N N . GLU A 1 217 ? 19.456 0.552 -5.457 1.00 34.09 217 GLU A N 1
ATOM 1694 C CA . GLU A 1 217 ? 18.963 1.612 -4.569 1.00 34.09 217 GLU A CA 1
ATOM 1695 C C . GLU A 1 217 ? 17.438 1.545 -4.447 1.00 34.09 217 GLU A C 1
ATOM 1697 O O . GLU A 1 217 ? 16.716 2.074 -5.290 1.00 34.09 217 GLU A O 1
ATOM 1702 N N . LEU A 1 218 ? 16.976 0.839 -3.408 1.00 36.50 218 LEU A N 1
ATOM 1703 C CA . LEU A 1 218 ? 15.816 1.150 -2.553 1.00 36.50 218 LEU A CA 1
ATOM 1704 C C . LEU A 1 218 ? 15.789 0.187 -1.355 1.00 36.50 218 LEU A C 1
ATOM 1706 O O . LEU A 1 218 ? 15.606 -1.035 -1.569 1.00 36.50 218 LEU A O 1
#

InterPro domains:
  IPR053223 Probable Methyltransferase [PTHR44067] (24-214)

Secondary structure (DSSP, 8-state):
-------------------SSHHHHHHHHHHHHHHHHHHHHHHHHHHH--S-----S--HHHHHHHHHHHHHHHHHHHHHHHHHHHHHHHHHHHHHH-PPPP-TTSTT--HHHHHHTS-EE-TT-S-TTT---EE-----GGGGGGHHHHHHHH-PPTTSBPP--HHHHHHHHHTT--SPPPP-SBPP----TT-PPTTGGGTSPPPS-----TTS--

Organism: Medicago truncatula (NCBI:txid3880)

Radius of gyration: 36.2 Å; Cα contacts (8 Å, |Δi|>4): 128; chains: 1; bounding box: 98×39×89 Å

Mean predicted aligned error: 19.54 Å

Solvent-accessible surface area (backbone atoms only — not comparable to full-atom values): 13718 Å² total; per-residue (Å²): 140,82,88,80,84,82,78,79,75,93,68,88,76,76,80,74,81,78,68,76,66,56,55,58,52,53,51,49,51,50,49,52,52,50,52,52,49,51,49,50,50,45,55,59,50,56,72,61,66,76,75,81,93,84,91,78,99,76,52,68,70,59,50,51,52,50,51,51,51,51,50,52,51,50,51,52,51,50,53,49,52,50,52,51,50,51,53,51,48,55,51,49,47,38,68,75,67,67,60,70,75,75,69,83,82,50,88,77,58,24,67,55,48,57,58,52,62,37,75,38,71,40,93,86,47,62,40,88,86,81,62,48,45,60,46,64,60,75,62,19,66,48,31,49,87,40,44,65,59,50,18,62,68,31,66,64,51,73,78,32,71,55,74,92,53,60,72,52,52,51,53,38,46,76,57,51,20,55,55,66,75,86,75,65,39,39,74,83,77,75,79,80,80,68,74,55,61,85,73,57,47,81,79,49,80,72,66,94,71,79,72,81,68,85,81,74,85,127

Foldseek 3Di:
DDDDDDPPDPDPPPPDPPPPVVVVVVVVVVVVVVVVVVVVVCVVVVVVPPDDDDDDDPCPVVVVVVVVVVVVVVVVVVVVVVVVVVVVVVVVCCVVVVADDADPPDPLAAPQVVVLQDWDADPVAADPPPRDGTDGDDKFRLCSVVRNLLRVCRNDDAQEEHDPVVVSVVVCVVSVTPPRGDGRYDYDDDPPPAQDDPPVNVPDDGPPPPDPPSRPDD

Sequence (218 aa):
MGSVSLKIGDGTARFKRATLCSSAVNILMIFCVITTNLFALYAFTSSSSKNHTTTNTNNSNLNLHKNISLVSEQVSLILREIDLSQKKLAQMEKQLLGYESIDLSRPNIANELKIFLQRHQLPLGKDSRTGITEMVSSVGHSCEKSADLLSQFMSYKASGACPDDWSVAQKLILKGCEPLPRRRCFSKTVSKSGFFPFPVSLWKPLGNNTFNWEWFEL

pLDDT: mean 74.73, std 18.02, range [33.84, 94.75]